Protein AF-A0A3D1RS38-F1 (afdb_monomer_lite)

Structure (mmCIF, N/CA/C/O backbone):
data_AF-A0A3D1RS38-F1
#
_entry.id   AF-A0A3D1RS38-F1
#
loop_
_atom_site.group_PDB
_atom_site.id
_atom_site.type_symbol
_atom_site.label_atom_id
_atom_site.label_alt_id
_atom_site.label_comp_id
_atom_site.label_asym_id
_atom_site.label_entity_id
_atom_site.label_seq_id
_atom_site.pdbx_PDB_ins_code
_atom_site.Cartn_x
_atom_site.Cartn_y
_atom_site.Cartn_z
_atom_site.occupancy
_atom_site.B_iso_or_equiv
_atom_site.auth_seq_id
_atom_site.auth_comp_id
_atom_site.auth_asym_id
_atom_site.auth_atom_id
_atom_site.pdbx_PDB_model_num
ATOM 1 N N . ALA A 1 1 ? 59.098 -38.149 -5.521 1.00 51.66 1 ALA A N 1
ATOM 2 C CA . ALA A 1 1 ? 58.674 -37.055 -6.423 1.00 51.66 1 ALA A CA 1
ATOM 3 C C . ALA A 1 1 ? 57.162 -37.018 -6.736 1.00 51.66 1 ALA A C 1
ATOM 5 O O . ALA A 1 1 ? 56.745 -36.127 -7.456 1.00 51.66 1 ALA A O 1
ATOM 6 N N . ALA A 1 2 ? 56.312 -37.885 -6.156 1.00 47.78 2 ALA A N 1
ATOM 7 C CA . ALA A 1 2 ? 54.864 -37.898 -6.442 1.00 47.78 2 ALA A CA 1
ATOM 8 C C . ALA A 1 2 ? 53.977 -37.119 -5.437 1.00 47.78 2 ALA A C 1
ATOM 10 O O . ALA A 1 2 ? 52.816 -36.865 -5.720 1.00 47.78 2 ALA A O 1
ATOM 11 N N . LYS A 1 3 ? 54.510 -36.675 -4.286 1.00 46.25 3 LYS A N 1
ATOM 12 C CA . LYS A 1 3 ? 53.736 -35.947 -3.252 1.00 46.25 3 LYS A CA 1
ATOM 13 C C . LYS A 1 3 ? 53.698 -34.415 -3.400 1.00 46.25 3 LYS A C 1
ATOM 15 O O . LYS A 1 3 ? 53.004 -33.761 -2.638 1.00 46.25 3 LYS A O 1
ATOM 20 N N . LYS A 1 4 ? 54.408 -33.836 -4.378 1.00 46.09 4 LYS A N 1
ATOM 21 C CA . LYS A 1 4 ? 54.374 -32.383 -4.662 1.00 46.09 4 LYS A CA 1
ATOM 22 C C . LYS A 1 4 ? 53.422 -31.986 -5.798 1.00 46.09 4 LYS A C 1
ATOM 24 O O . LYS A 1 4 ? 53.223 -30.798 -6.006 1.00 46.09 4 LYS A O 1
ATOM 29 N N . LYS A 1 5 ? 52.827 -32.953 -6.510 1.00 44.59 5 LYS A N 1
ATOM 30 C CA . LYS A 1 5 ? 51.912 -32.676 -7.631 1.00 44.59 5 LYS A CA 1
ATOM 31 C C . LYS A 1 5 ? 50.438 -32.596 -7.202 1.00 44.59 5 LYS A C 1
ATOM 33 O O . LYS A 1 5 ? 49.703 -31.792 -7.749 1.00 44.59 5 LYS A O 1
ATOM 38 N N . ALA A 1 6 ? 50.052 -33.304 -6.136 1.00 44.62 6 ALA A N 1
ATOM 39 C CA . ALA A 1 6 ? 48.686 -33.269 -5.598 1.00 44.62 6 ALA A CA 1
ATOM 40 C C . ALA A 1 6 ? 48.332 -31.971 -4.836 1.00 44.62 6 ALA A C 1
ATOM 42 O O . ALA A 1 6 ? 47.162 -31.649 -4.683 1.00 44.62 6 ALA A O 1
ATOM 43 N N . ALA A 1 7 ? 49.327 -31.191 -4.392 1.00 44.47 7 ALA A N 1
ATOM 44 C CA . ALA A 1 7 ? 49.093 -29.899 -3.734 1.00 44.47 7 ALA A CA 1
ATOM 45 C C . ALA A 1 7 ? 48.933 -28.724 -4.724 1.00 44.47 7 ALA A C 1
ATOM 47 O O . ALA A 1 7 ? 48.567 -27.629 -4.312 1.00 44.47 7 ALA A O 1
ATOM 48 N N . ALA A 1 8 ? 49.205 -28.943 -6.016 1.00 43.59 8 ALA A N 1
ATOM 49 C CA . ALA A 1 8 ? 49.018 -27.938 -7.066 1.00 43.59 8 ALA A CA 1
ATOM 50 C C . ALA A 1 8 ? 47.670 -28.087 -7.799 1.00 43.59 8 ALA A C 1
ATOM 52 O O . ALA A 1 8 ? 47.196 -27.123 -8.389 1.00 43.59 8 ALA A O 1
ATOM 53 N N . GLU A 1 9 ? 47.033 -29.261 -7.726 1.00 42.72 9 GLU A N 1
ATOM 54 C CA . GLU A 1 9 ? 45.693 -29.501 -8.289 1.00 42.72 9 GLU A CA 1
ATOM 55 C C . GLU A 1 9 ? 44.561 -29.286 -7.274 1.00 42.72 9 GLU A C 1
ATOM 57 O O . GLU A 1 9 ? 43.435 -29.039 -7.681 1.00 42.72 9 GLU A O 1
ATOM 62 N N . ALA A 1 10 ? 44.850 -29.266 -5.968 1.00 41.06 10 ALA A N 1
ATOM 63 C CA . ALA A 1 10 ? 43.863 -28.923 -4.936 1.00 41.06 10 ALA A CA 1
ATOM 64 C C . ALA A 1 10 ? 43.721 -27.408 -4.680 1.00 41.06 10 ALA A C 1
ATOM 66 O O . ALA A 1 10 ? 42.857 -26.999 -3.917 1.00 41.06 10 ALA A O 1
ATOM 67 N N . LYS A 1 11 ? 44.549 -26.565 -5.313 1.00 37.03 11 LYS A N 1
ATOM 68 C CA . LYS A 1 11 ? 44.456 -25.094 -5.218 1.00 37.03 11 LYS A CA 1
ATOM 69 C C . LYS A 1 11 ? 43.802 -24.451 -6.450 1.00 37.03 11 LYS A C 1
ATOM 71 O O . LYS A 1 11 ? 43.915 -23.251 -6.648 1.00 37.03 11 LYS A O 1
ATOM 76 N N . LYS A 1 12 ? 43.171 -25.266 -7.302 1.00 38.16 12 LYS A N 1
ATOM 77 C CA . LYS A 1 12 ? 42.495 -24.843 -8.539 1.00 38.16 12 LYS A CA 1
ATOM 78 C C . LYS A 1 12 ? 40.978 -25.066 -8.516 1.00 38.16 12 LYS A C 1
ATOM 80 O O . LYS A 1 12 ? 40.334 -24.890 -9.541 1.00 38.16 12 LYS A O 1
ATOM 85 N N . THR A 1 13 ? 40.427 -25.434 -7.360 1.00 38.22 13 THR A N 1
ATOM 86 C CA . THR A 1 13 ? 39.002 -25.777 -7.198 1.00 38.22 13 THR A CA 1
ATOM 87 C C . THR A 1 13 ? 38.403 -25.158 -5.932 1.00 38.22 13 THR A C 1
ATOM 89 O O . THR A 1 13 ? 37.482 -25.708 -5.341 1.00 38.22 13 THR A O 1
ATOM 92 N N . GLU A 1 14 ? 38.968 -24.037 -5.486 1.00 37.72 14 GLU A N 1
ATOM 93 C CA . GLU A 1 14 ? 38.489 -23.273 -4.329 1.00 37.72 14 GLU A CA 1
ATOM 94 C C . GLU A 1 14 ? 38.847 -21.783 -4.502 1.00 37.72 14 GLU A C 1
ATOM 96 O O . GLU A 1 14 ? 39.292 -21.102 -3.586 1.00 37.72 14 GLU A O 1
ATOM 101 N N . GLU A 1 15 ? 38.711 -21.283 -5.728 1.00 33.81 15 GLU A N 1
ATOM 102 C CA . GLU A 1 15 ? 38.518 -19.860 -5.990 1.00 33.81 15 GLU A CA 1
ATOM 103 C C . GLU A 1 15 ? 37.124 -19.750 -6.588 1.00 33.81 15 GLU A C 1
ATOM 105 O O . GLU A 1 15 ? 36.797 -20.449 -7.546 1.00 33.81 15 GLU A O 1
ATOM 110 N N . ALA A 1 16 ? 36.309 -18.970 -5.887 1.00 34.84 16 ALA A N 1
ATOM 111 C CA . ALA A 1 16 ? 34.929 -18.637 -6.157 1.00 34.84 16 ALA A CA 1
ATOM 112 C C . ALA A 1 16 ? 34.543 -18.768 -7.638 1.00 34.84 16 ALA A C 1
ATOM 114 O O . ALA A 1 16 ? 35.121 -18.115 -8.506 1.00 34.84 16 ALA A O 1
ATOM 115 N N . GLU A 1 17 ? 33.472 -19.520 -7.898 1.00 33.28 17 GLU A N 1
ATOM 116 C CA . GLU A 1 17 ? 32.478 -19.048 -8.857 1.00 33.28 17 GLU A CA 1
ATOM 117 C C . GLU A 1 17 ? 31.995 -17.679 -8.346 1.00 33.28 17 GLU A C 1
ATOM 119 O O . GLU A 1 17 ? 30.981 -17.552 -7.666 1.00 33.28 17 GLU A O 1
ATOM 124 N N . GLU A 1 18 ? 32.794 -16.643 -8.606 1.00 31.17 18 GLU A N 1
ATOM 125 C CA . GLU A 1 18 ? 32.272 -15.318 -8.871 1.00 31.17 18 GLU A CA 1
ATOM 126 C C . GLU A 1 18 ? 31.385 -15.519 -10.092 1.00 31.17 18 GLU A C 1
ATOM 128 O O . GLU A 1 18 ? 31.842 -15.601 -11.234 1.00 31.17 18 GLU A O 1
ATOM 133 N N . GLU A 1 19 ? 30.097 -15.699 -9.822 1.00 30.27 19 GLU A N 1
ATOM 134 C CA . GLU A 1 19 ? 29.046 -15.314 -10.737 1.00 30.27 19 GLU A CA 1
ATOM 135 C C . GLU A 1 19 ? 29.402 -13.891 -11.176 1.00 30.27 19 GLU A C 1
ATOM 137 O O . GLU A 1 19 ? 29.194 -12.927 -10.440 1.00 30.27 19 GLU A O 1
ATOM 142 N N . LYS A 1 20 ? 30.068 -13.774 -12.333 1.00 26.77 20 LYS A N 1
ATOM 143 C CA . LYS A 1 20 ? 30.209 -12.514 -13.045 1.00 26.77 20 LYS A CA 1
ATOM 144 C C . LYS A 1 20 ? 28.782 -12.033 -13.256 1.00 26.77 20 LYS A C 1
ATOM 146 O O . LYS A 1 20 ? 28.125 -12.431 -14.213 1.00 26.77 20 LYS A O 1
ATOM 151 N N . THR A 1 21 ? 28.298 -11.185 -12.358 1.00 31.42 21 THR A N 1
ATOM 152 C CA . THR A 1 21 ? 27.350 -10.153 -12.736 1.00 31.42 21 THR A CA 1
ATOM 153 C C . THR A 1 21 ? 28.008 -9.466 -13.918 1.00 31.42 21 THR A C 1
ATOM 155 O O . THR A 1 21 ? 29.054 -8.843 -13.745 1.00 31.42 21 THR A O 1
ATOM 158 N N . GLU A 1 22 ? 27.495 -9.720 -15.120 1.00 38.16 22 GLU A N 1
ATOM 159 C CA . GLU A 1 22 ? 27.858 -9.000 -16.335 1.00 38.16 22 GLU A CA 1
ATOM 160 C C . GLU A 1 22 ? 27.640 -7.515 -16.029 1.00 38.16 22 GLU A C 1
ATOM 162 O O . GLU A 1 22 ? 26.526 -6.996 -16.081 1.00 38.16 22 GLU A O 1
ATOM 167 N N . GLU A 1 23 ? 28.698 -6.858 -15.562 1.00 38.97 23 GLU A N 1
ATOM 168 C CA . GLU A 1 23 ? 28.731 -5.421 -15.389 1.00 38.97 23 GLU A CA 1
ATOM 169 C C . GLU A 1 23 ? 28.644 -4.881 -16.809 1.00 38.97 23 GLU A C 1
ATOM 171 O O . GLU A 1 23 ? 29.511 -5.150 -17.640 1.00 38.97 23 GLU A O 1
ATOM 176 N N . CYS A 1 24 ? 27.500 -4.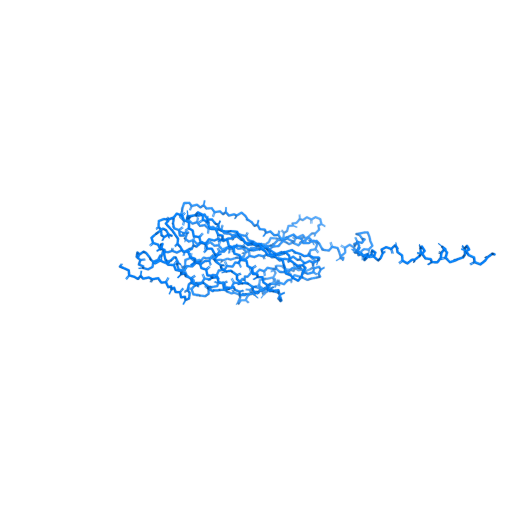287 -17.133 1.00 50.25 24 CYS A N 1
ATOM 177 C CA . CYS A 1 24 ? 27.199 -3.919 -18.500 1.00 50.25 24 CYS A CA 1
ATOM 178 C C . CYS A 1 24 ? 28.225 -2.873 -18.955 1.00 50.25 24 CYS A C 1
ATOM 180 O O . CYS A 1 24 ? 28.338 -1.810 -18.341 1.00 50.25 24 CYS A O 1
ATOM 182 N N . ASP A 1 25 ? 29.002 -3.202 -19.987 1.00 52.00 25 ASP A N 1
ATOM 183 C CA . ASP A 1 25 ? 30.058 -2.332 -20.493 1.00 52.00 25 ASP A CA 1
ATOM 184 C C . ASP A 1 25 ? 29.421 -1.169 -21.273 1.00 52.00 25 ASP A C 1
ATOM 186 O O . ASP A 1 25 ? 28.973 -1.317 -22.416 1.00 52.00 25 ASP A O 1
ATOM 190 N N . GLU A 1 26 ? 29.299 -0.014 -20.610 1.00 50.06 26 GLU A N 1
ATOM 191 C CA . GLU A 1 26 ? 28.580 1.161 -21.119 1.00 50.06 26 GLU A CA 1
ATOM 192 C C . GLU A 1 26 ? 29.201 1.738 -22.410 1.00 50.06 26 GLU A C 1
ATOM 194 O O . GLU A 1 26 ? 28.518 2.477 -23.125 1.00 50.06 26 GLU A O 1
ATOM 199 N N . GLU A 1 27 ? 30.461 1.401 -22.726 1.00 50.66 27 GLU A N 1
ATOM 200 C CA . GLU A 1 27 ? 31.143 1.770 -23.978 1.00 50.66 27 GLU A CA 1
ATOM 201 C C . GLU A 1 27 ? 30.800 0.842 -25.153 1.00 50.66 27 GLU A C 1
ATOM 203 O O . GLU A 1 27 ? 30.748 1.304 -26.296 1.00 50.66 27 GLU A O 1
ATOM 208 N N . GLU A 1 28 ? 30.552 -0.445 -24.896 1.00 51.97 28 GLU A N 1
ATOM 209 C CA . GLU A 1 28 ? 30.345 -1.456 -25.942 1.00 51.97 28 GLU A CA 1
ATOM 210 C C . GLU A 1 28 ? 28.854 -1.662 -26.268 1.00 51.97 28 GLU A C 1
ATOM 212 O O . GLU A 1 28 ? 28.507 -1.965 -27.412 1.00 51.97 28 GLU A O 1
ATOM 217 N N . ASN A 1 29 ? 27.955 -1.435 -25.298 1.00 44.75 29 ASN A N 1
ATOM 218 C CA . ASN A 1 29 ? 26.504 -1.528 -25.486 1.00 44.75 29 ASN A CA 1
ATOM 219 C C . ASN A 1 29 ? 25.732 -0.405 -24.753 1.00 44.75 29 ASN A C 1
ATOM 221 O O . ASN A 1 29 ? 25.137 -0.636 -23.692 1.00 44.75 29 ASN A O 1
ATOM 225 N N . PRO A 1 30 ? 25.692 0.819 -25.314 1.00 46.16 30 PRO A N 1
ATOM 226 C CA . PRO A 1 30 ? 25.035 1.959 -24.675 1.00 46.16 30 PRO A CA 1
ATOM 227 C C . PRO A 1 30 ? 23.516 1.776 -24.490 1.00 46.16 30 PRO A C 1
ATOM 229 O O . PRO A 1 30 ? 22.961 2.369 -23.560 1.00 46.16 30 PRO A O 1
ATOM 232 N N . ASP A 1 31 ? 22.876 0.930 -25.308 1.00 45.44 31 ASP A N 1
ATOM 233 C CA . ASP A 1 31 ? 21.431 0.642 -25.290 1.00 45.44 31 ASP A CA 1
ATOM 234 C C . ASP A 1 31 ? 21.049 -0.528 -24.358 1.00 45.44 31 ASP A C 1
ATOM 236 O O . ASP A 1 31 ? 19.874 -0.737 -24.077 1.00 45.44 31 ASP A O 1
ATOM 240 N N . GLY A 1 32 ? 22.021 -1.310 -23.874 1.00 44.22 32 GLY A N 1
ATOM 241 C CA . GLY A 1 32 ? 21.786 -2.476 -23.007 1.00 44.22 32 GLY A CA 1
ATOM 242 C C . GLY A 1 32 ? 21.892 -2.196 -21.506 1.00 44.22 32 GLY A C 1
ATOM 243 O O . GLY A 1 32 ? 21.778 -3.121 -20.708 1.00 44.22 32 GLY A O 1
ATOM 244 N N . CYS A 1 33 ? 22.147 -0.943 -21.121 1.00 52.25 33 CYS A N 1
ATOM 245 C CA . CYS A 1 33 ? 22.483 -0.545 -19.750 1.00 52.25 33 CYS A CA 1
ATOM 246 C C . CYS A 1 33 ? 21.370 0.286 -19.088 1.00 52.25 33 CYS A C 1
ATOM 248 O O . CYS A 1 33 ? 21.640 1.325 -18.477 1.00 52.25 33 CYS A O 1
ATOM 250 N N . ASP A 1 34 ? 20.115 -0.132 -19.225 1.00 57.56 34 ASP A N 1
ATOM 251 C CA . ASP A 1 34 ? 18.981 0.555 -18.605 1.00 57.56 34 ASP A CA 1
ATOM 252 C C . ASP A 1 34 ? 19.001 0.366 -17.078 1.00 57.56 34 ASP A C 1
ATOM 254 O O . ASP A 1 34 ? 18.909 -0.745 -16.547 1.00 57.56 34 ASP A O 1
ATOM 258 N N . LYS A 1 35 ? 19.099 1.475 -16.334 1.00 62.78 35 LYS A N 1
ATOM 259 C CA . LYS A 1 35 ? 19.069 1.481 -14.862 1.00 62.78 35 LYS A CA 1
ATOM 260 C C . LYS A 1 35 ? 17.712 1.972 -14.380 1.00 62.78 35 LYS A C 1
ATOM 262 O O . LYS A 1 35 ? 17.258 3.044 -14.768 1.00 62.78 35 LYS A O 1
ATOM 267 N N . ALA A 1 36 ? 17.078 1.232 -13.474 1.00 54.66 36 ALA A N 1
ATOM 268 C CA . ALA A 1 36 ? 15.870 1.702 -12.798 1.00 54.66 36 ALA A CA 1
ATOM 269 C C . ALA A 1 36 ? 16.159 2.184 -11.371 1.00 54.66 36 ALA A C 1
ATOM 271 O O . ALA A 1 36 ? 17.171 1.816 -10.764 1.00 54.66 36 ALA A O 1
ATOM 272 N N . ARG A 1 37 ? 15.249 2.991 -10.810 1.00 57.88 37 ARG A N 1
ATOM 273 C CA . ARG A 1 37 ? 15.122 3.255 -9.364 1.00 57.88 37 ARG A CA 1
ATOM 274 C C . ARG A 1 37 ? 13.660 3.200 -8.930 1.00 57.88 37 ARG A C 1
ATOM 276 O O . ARG A 1 37 ? 12.857 4.011 -9.389 1.00 57.88 37 ARG A O 1
ATOM 283 N N . SER A 1 38 ? 13.309 2.320 -7.991 1.00 56.75 38 SER A N 1
ATOM 284 C CA . SER A 1 38 ? 12.000 2.376 -7.333 1.00 56.75 38 SER A CA 1
ATOM 285 C C . SER A 1 38 ? 11.902 3.658 -6.503 1.00 56.75 38 SER A C 1
ATOM 287 O O . SER A 1 38 ? 12.794 3.959 -5.706 1.00 56.75 38 SER A O 1
ATOM 289 N N . LEU A 1 39 ? 10.809 4.392 -6.656 1.00 57.44 39 LEU A N 1
ATOM 290 C CA . LEU A 1 39 ? 10.476 5.558 -5.856 1.00 57.44 39 LEU A CA 1
ATOM 291 C C . LEU A 1 39 ? 9.441 5.157 -4.809 1.00 57.44 39 LEU A C 1
ATOM 293 O O . LEU A 1 39 ? 8.303 4.841 -5.137 1.00 57.44 39 LEU A O 1
ATOM 297 N N . ALA A 1 40 ? 9.811 5.230 -3.536 1.00 56.78 40 ALA A N 1
ATOM 298 C CA . ALA A 1 40 ? 8.841 5.436 -2.470 1.00 56.78 40 ALA A CA 1
ATOM 299 C C . ALA A 1 40 ? 8.789 6.950 -2.219 1.00 56.78 40 ALA A C 1
ATOM 301 O O . ALA A 1 40 ? 9.690 7.518 -1.604 1.00 56.78 40 ALA A O 1
ATOM 302 N N . GLY A 1 41 ? 7.784 7.618 -2.774 1.00 50.41 41 GLY A N 1
ATOM 303 C CA . GLY A 1 41 ? 7.562 9.055 -2.645 1.00 50.41 41 GLY A CA 1
ATOM 304 C C . GLY A 1 41 ? 7.144 9.487 -1.238 1.00 50.41 41 GLY A C 1
ATOM 305 O O . GLY A 1 41 ? 6.983 8.687 -0.311 1.00 50.41 41 GLY A O 1
ATOM 306 N N . ALA A 1 42 ? 7.027 10.802 -1.057 1.00 48.50 42 ALA A N 1
ATOM 307 C CA . ALA A 1 42 ? 6.719 11.414 0.227 1.00 48.50 42 ALA A CA 1
ATOM 308 C C . ALA A 1 42 ? 5.280 11.105 0.671 1.00 48.50 42 ALA A C 1
ATOM 310 O O . ALA A 1 42 ? 4.341 11.161 -0.117 1.00 48.50 42 ALA A O 1
ATOM 311 N N . TRP A 1 43 ? 5.110 10.838 1.968 1.00 47.25 43 TRP A N 1
ATOM 312 C CA . TRP A 1 43 ? 3.793 10.911 2.594 1.00 47.25 43 TRP A CA 1
ATOM 313 C C . TRP A 1 43 ? 3.443 12.383 2.762 1.00 47.25 43 TRP A C 1
ATOM 315 O O . TRP A 1 43 ? 4.165 13.100 3.457 1.00 47.25 43 TRP A O 1
ATOM 325 N N . MET A 1 44 ? 2.374 12.823 2.109 1.00 52.22 44 MET A N 1
ATOM 326 C CA . MET A 1 44 ? 1.884 14.193 2.216 1.00 52.22 44 MET A CA 1
ATOM 327 C C . MET A 1 44 ? 0.653 14.189 3.112 1.00 52.22 44 MET A C 1
ATOM 329 O O . MET A 1 44 ? -0.271 13.423 2.867 1.00 52.22 44 MET A O 1
ATOM 333 N N . GLN A 1 45 ? 0.641 15.012 4.156 1.00 50.44 45 GLN A N 1
ATOM 334 C CA . GLN A 1 45 ? -0.530 15.203 5.005 1.00 50.44 45 GLN A CA 1
ATOM 335 C C . GLN A 1 45 ? -0.863 16.691 5.025 1.00 50.44 45 GLN A C 1
ATOM 337 O O . GLN A 1 45 ? -0.033 17.493 5.451 1.00 50.44 45 GLN A O 1
ATOM 342 N N . ASP A 1 46 ? -2.065 17.047 4.584 1.00 45.00 46 ASP A N 1
ATOM 343 C CA . ASP A 1 46 ? -2.621 18.387 4.770 1.00 45.00 46 ASP A CA 1
ATOM 344 C C . ASP A 1 46 ? -3.898 18.257 5.590 1.00 45.00 46 ASP A C 1
ATOM 346 O O . ASP A 1 46 ? -4.927 17.861 5.046 1.00 45.00 46 ASP A O 1
ATOM 350 N N . GLY A 1 47 ? -3.785 18.504 6.904 1.00 53.09 47 GLY A N 1
ATOM 351 C CA . GLY A 1 47 ? -4.867 18.564 7.897 1.00 53.09 47 GLY A CA 1
ATOM 352 C C . GLY A 1 47 ? -5.815 17.355 7.945 1.00 53.09 47 GLY A C 1
ATOM 353 O O . GLY A 1 47 ? -5.815 16.590 8.907 1.00 53.09 47 GLY A O 1
ATOM 354 N N . THR A 1 48 ? -6.648 17.216 6.916 1.00 51.88 48 THR A N 1
ATOM 355 C CA . THR A 1 48 ? -7.723 16.236 6.722 1.00 51.88 48 THR A CA 1
ATOM 356 C C . THR A 1 48 ? -7.425 15.173 5.653 1.00 51.88 48 THR A C 1
ATOM 358 O O . THR A 1 48 ? -8.092 14.138 5.635 1.00 51.88 48 THR A O 1
ATOM 361 N N . SER A 1 49 ? -6.431 15.383 4.783 1.00 51.81 49 SER A N 1
ATOM 362 C CA . SER A 1 49 ? -6.065 14.460 3.699 1.00 51.81 49 SER A CA 1
ATOM 363 C C . SER A 1 49 ? -4.683 13.839 3.912 1.00 51.81 49 SER A C 1
ATOM 365 O O . SER A 1 49 ? -3.809 14.415 4.567 1.00 51.81 49 SER A O 1
ATOM 367 N N . SER A 1 50 ? -4.485 12.622 3.411 1.00 63.28 50 SER A N 1
ATOM 368 C CA . SER A 1 50 ? -3.177 11.964 3.391 1.00 63.28 50 SER A CA 1
ATOM 369 C C . SER A 1 50 ? -2.934 11.285 2.052 1.00 63.28 50 SER A C 1
ATOM 371 O O . SER A 1 50 ? -3.691 10.409 1.650 1.00 63.28 50 SER A O 1
ATOM 373 N N . GLY A 1 51 ? -1.838 11.656 1.401 1.00 60.81 51 GLY A N 1
ATOM 374 C CA . GLY A 1 51 ? -1.388 11.096 0.138 1.00 60.81 51 GLY A CA 1
ATOM 375 C C . GLY A 1 51 ? -0.158 10.211 0.300 1.00 60.81 51 GLY A C 1
ATOM 376 O O . GLY A 1 51 ? 0.739 10.490 1.102 1.00 60.81 51 GLY A O 1
ATOM 377 N N . PHE A 1 52 ? -0.109 9.158 -0.502 1.00 71.56 52 PHE A N 1
ATOM 378 C CA . PHE A 1 52 ? 1.061 8.333 -0.757 1.00 71.56 52 PHE A CA 1
ATOM 379 C C . PHE A 1 52 ? 1.389 8.404 -2.243 1.00 71.56 52 PHE A C 1
ATOM 381 O O . PHE A 1 52 ? 0.488 8.456 -3.078 1.00 71.56 52 PHE A O 1
ATOM 388 N N . ALA A 1 53 ? 2.674 8.392 -2.571 1.00 67.62 53 ALA A N 1
ATOM 389 C CA . ALA A 1 53 ? 3.140 8.352 -3.945 1.00 67.62 53 ALA A CA 1
ATOM 390 C C . ALA A 1 53 ? 4.231 7.291 -4.065 1.00 67.62 53 ALA A C 1
ATOM 392 O O . ALA A 1 53 ? 5.174 7.278 -3.283 1.00 67.62 53 ALA A O 1
ATOM 393 N N . GLY A 1 54 ? 4.129 6.396 -5.034 1.00 65.56 54 GLY A N 1
ATOM 394 C CA . GLY A 1 54 ? 5.132 5.369 -5.318 1.00 65.56 54 GLY A CA 1
ATOM 395 C C . GLY A 1 54 ? 5.394 5.287 -6.815 1.00 65.56 54 GLY A C 1
ATOM 396 O O . GLY A 1 54 ? 4.627 5.834 -7.593 1.00 65.56 54 GLY A O 1
ATOM 397 N N . GLY A 1 55 ? 6.460 4.640 -7.265 1.00 72.69 55 GLY A N 1
ATOM 398 C CA . GLY A 1 55 ? 6.713 4.521 -8.700 1.00 72.69 55 GLY A CA 1
ATOM 399 C C . GLY A 1 55 ? 8.078 3.966 -9.048 1.00 72.69 55 GLY A C 1
ATOM 400 O O . GLY A 1 55 ? 8.759 3.385 -8.204 1.00 72.69 55 GLY A O 1
ATOM 401 N N . VAL A 1 56 ? 8.483 4.173 -10.297 1.00 65.56 56 VAL A N 1
ATOM 402 C CA . VAL A 1 56 ? 9.788 3.777 -10.829 1.00 65.56 56 VAL A CA 1
ATOM 403 C C . VAL A 1 56 ? 10.314 4.887 -11.745 1.00 65.56 56 VAL A C 1
ATOM 405 O O . VAL A 1 56 ? 9.570 5.486 -12.523 1.00 65.56 56 VAL A O 1
ATOM 408 N N . VAL A 1 57 ? 11.607 5.182 -11.645 1.00 71.62 57 VAL A N 1
ATOM 409 C CA . VAL A 1 57 ? 12.359 5.932 -12.660 1.00 71.62 57 VAL A CA 1
ATOM 410 C C . VAL A 1 57 ? 13.133 4.927 -13.489 1.00 71.62 57 VAL A C 1
ATOM 412 O O . VAL A 1 57 ? 13.812 4.088 -12.911 1.00 71.62 57 VAL A O 1
ATOM 415 N N . ILE A 1 58 ? 13.046 5.024 -14.808 1.00 70.38 58 ILE A N 1
ATOM 416 C CA . ILE A 1 58 ? 13.812 4.218 -15.755 1.00 70.38 58 ILE A CA 1
ATOM 417 C C . ILE A 1 58 ? 14.726 5.180 -16.513 1.00 70.38 58 ILE A C 1
ATOM 419 O O . ILE A 1 58 ? 14.264 6.117 -17.167 1.00 70.38 58 ILE A O 1
ATOM 423 N N . GLU A 1 59 ? 16.030 5.004 -16.373 1.00 68.19 59 GLU A N 1
ATOM 424 C CA . GLU A 1 59 ? 17.046 5.721 -17.140 1.00 68.19 59 GLU A CA 1
ATOM 425 C C . GLU A 1 59 ? 17.251 5.006 -18.481 1.00 68.19 59 GLU A C 1
ATOM 427 O O . GLU A 1 59 ? 17.169 3.783 -18.512 1.00 68.19 59 GLU A O 1
ATOM 432 N N . ARG A 1 60 ? 17.498 5.753 -19.571 1.00 63.19 60 ARG A N 1
ATOM 433 C CA . ARG A 1 60 ? 17.656 5.198 -20.932 1.00 63.19 60 ARG A CA 1
ATOM 434 C C . ARG A 1 60 ? 16.470 4.391 -21.456 1.00 63.19 60 ARG A C 1
ATOM 436 O O . ARG A 1 60 ? 16.616 3.689 -22.443 1.00 63.19 60 ARG A O 1
ATOM 443 N N . ALA A 1 61 ? 15.271 4.604 -20.906 1.00 58.19 61 ALA A N 1
ATOM 444 C CA . ALA A 1 61 ? 14.033 4.069 -21.466 1.00 58.19 61 ALA A CA 1
ATOM 445 C C . ALA A 1 61 ? 13.950 4.460 -22.950 1.00 58.19 61 ALA A C 1
ATOM 447 O O . ALA A 1 61 ? 13.658 5.616 -23.229 1.00 58.19 61 ALA A O 1
ATOM 448 N N . GLY A 1 62 ? 14.267 3.545 -23.875 1.00 58.72 62 GLY A N 1
ATOM 449 C CA . GLY A 1 62 ? 14.438 3.826 -25.305 1.00 58.72 62 GLY A CA 1
ATOM 450 C C . GLY A 1 62 ? 13.185 4.397 -25.991 1.00 58.72 62 GLY A C 1
ATOM 451 O O . GLY A 1 62 ? 12.613 5.406 -25.597 1.00 58.72 62 GLY A O 1
ATOM 452 N N . LEU A 1 63 ? 12.693 3.775 -27.061 1.00 50.59 63 LEU A N 1
ATOM 453 C CA . LEU A 1 63 ? 11.475 4.237 -27.757 1.00 50.59 63 LEU A CA 1
ATOM 454 C C . LEU A 1 63 ? 10.160 3.985 -26.976 1.00 50.59 63 LEU A C 1
ATOM 456 O O . LEU A 1 63 ? 9.101 3.912 -27.589 1.00 50.59 63 LEU A O 1
ATOM 460 N N . LEU A 1 64 ? 10.192 3.874 -25.641 1.00 55.59 64 LEU A N 1
ATOM 461 C CA . LEU A 1 64 ? 8.993 3.829 -24.795 1.00 55.59 64 LEU A CA 1
ATOM 462 C C . LEU A 1 64 ? 8.274 5.185 -24.875 1.00 55.59 64 LEU A C 1
ATOM 464 O O . LEU A 1 64 ? 8.534 6.108 -24.097 1.00 55.59 64 LEU A O 1
ATOM 468 N N . GLN A 1 65 ? 7.372 5.326 -25.847 1.00 54.66 65 GLN A N 1
ATOM 469 C CA . GLN A 1 65 ? 6.585 6.539 -26.008 1.00 54.66 65 GLN A CA 1
ATOM 470 C C . GLN A 1 65 ? 5.548 6.649 -24.888 1.00 54.66 65 GLN A C 1
ATOM 472 O O . GLN A 1 65 ? 4.978 5.662 -24.428 1.00 54.66 65 GLN A O 1
ATOM 477 N N . VAL A 1 66 ? 5.260 7.881 -24.465 1.00 53.69 66 VAL A N 1
ATOM 478 C CA . VAL A 1 66 ? 4.227 8.171 -23.451 1.00 53.69 66 VAL A CA 1
ATOM 479 C C . VAL A 1 66 ? 2.846 7.645 -23.882 1.00 53.69 66 VAL A C 1
ATOM 481 O O . VAL A 1 66 ? 2.045 7.248 -23.040 1.00 53.69 66 VAL A O 1
ATOM 484 N N . ALA A 1 67 ? 2.577 7.584 -25.191 1.00 52.19 67 ALA A N 1
ATOM 485 C CA . ALA A 1 67 ? 1.328 7.054 -25.739 1.00 52.19 67 ALA A CA 1
ATOM 486 C C . ALA A 1 67 ? 1.138 5.550 -25.458 1.00 52.19 67 ALA A C 1
ATOM 488 O O . ALA A 1 67 ? 0.035 5.139 -25.102 1.00 52.19 67 ALA A O 1
ATOM 489 N N . ASP A 1 68 ? 2.211 4.755 -25.523 1.00 64.25 68 ASP A N 1
ATOM 490 C CA . ASP A 1 68 ? 2.158 3.320 -25.217 1.00 64.25 68 ASP A CA 1
ATOM 491 C C . ASP A 1 68 ? 1.874 3.078 -23.725 1.00 64.25 68 ASP A C 1
ATOM 493 O O . ASP A 1 68 ? 1.262 2.087 -23.344 1.00 64.25 68 ASP A O 1
ATOM 497 N N . GLN A 1 69 ? 2.245 4.026 -22.861 1.00 64.56 69 GLN A N 1
ATOM 498 C CA . GLN A 1 69 ? 2.078 3.927 -21.409 1.00 64.56 69 GLN A CA 1
ATOM 499 C C . GLN A 1 69 ? 0.648 4.195 -20.950 1.00 64.56 69 GLN A C 1
ATOM 501 O O . GLN A 1 69 ? 0.168 3.536 -20.033 1.00 64.56 69 GLN A O 1
ATOM 506 N N . ALA A 1 70 ? -0.049 5.138 -21.586 1.00 63.94 70 ALA A N 1
ATOM 507 C CA . ALA A 1 70 ? -1.461 5.371 -21.298 1.00 63.94 70 ALA A CA 1
ATOM 508 C C . ALA A 1 70 ? -2.305 4.133 -21.643 1.00 63.94 70 ALA A C 1
ATOM 510 O O . ALA A 1 70 ? -3.175 3.758 -20.862 1.00 63.94 70 ALA A O 1
ATOM 511 N N . ALA A 1 71 ? -1.984 3.456 -22.751 1.00 66.75 71 ALA A N 1
ATOM 512 C CA . ALA A 1 71 ? -2.613 2.192 -23.126 1.00 66.75 71 ALA A CA 1
ATOM 513 C C . ALA A 1 71 ? -2.286 1.054 -22.137 1.00 66.75 71 ALA A C 1
ATOM 515 O O . ALA A 1 71 ? -3.158 0.252 -21.820 1.00 66.75 71 ALA A O 1
ATOM 516 N N . LEU A 1 72 ? -1.062 1.005 -21.587 1.00 66.44 72 LEU A N 1
ATOM 517 C CA . LEU A 1 72 ? -0.680 0.036 -20.543 1.00 66.44 72 LEU A CA 1
ATOM 518 C C . LEU A 1 72 ? -1.462 0.208 -19.230 1.00 66.44 72 LEU A C 1
ATOM 520 O O . LEU A 1 72 ? -1.548 -0.731 -18.440 1.00 66.44 72 LEU A O 1
ATOM 524 N N . LEU A 1 73 ? -1.995 1.403 -18.979 1.00 75.00 73 LEU A N 1
ATOM 525 C CA . LEU A 1 73 ? -2.730 1.747 -17.760 1.00 75.00 73 LEU A CA 1
ATOM 526 C C . LEU A 1 73 ? -4.252 1.741 -17.969 1.00 75.00 73 LEU A C 1
ATOM 528 O O . LEU A 1 73 ? -5.010 1.891 -17.009 1.00 75.00 73 LEU A O 1
ATOM 532 N N . GLU A 1 74 ? -4.704 1.553 -19.210 1.00 72.00 74 GLU A N 1
ATOM 533 C CA . GLU A 1 74 ? -6.114 1.526 -19.569 1.00 72.00 74 GLU A CA 1
ATOM 534 C C . GLU A 1 74 ? -6.799 0.293 -18.955 1.00 72.00 74 GLU A C 1
ATOM 536 O O . GLU A 1 74 ? -6.364 -0.846 -19.118 1.00 72.00 74 GLU A O 1
ATOM 541 N N . GLY A 1 75 ? -7.878 0.520 -18.200 1.00 71.75 75 GLY A N 1
ATOM 542 C CA . GLY A 1 75 ? -8.631 -0.544 -17.527 1.00 71.75 75 GLY A CA 1
ATOM 543 C C . GLY A 1 75 ? -8.086 -0.977 -16.162 1.00 71.75 75 GLY A C 1
ATOM 544 O O . GLY A 1 75 ? -8.710 -1.826 -15.519 1.00 71.75 75 GLY A O 1
ATOM 545 N N . LEU A 1 76 ? -6.982 -0.387 -15.687 1.00 79.00 76 LEU A N 1
ATOM 546 C CA . LEU A 1 76 ? -6.553 -0.543 -14.298 1.00 79.00 76 LEU A CA 1
ATOM 547 C C . LEU A 1 76 ? -7.450 0.287 -13.381 1.00 79.00 76 LEU A C 1
ATOM 549 O O . LEU A 1 76 ? -7.703 1.464 -13.627 1.00 79.00 76 LEU A O 1
ATOM 553 N N . GLU A 1 77 ? -7.898 -0.320 -12.289 1.00 82.81 77 GLU A N 1
ATOM 554 C CA . GLU A 1 77 ? -8.663 0.359 -11.250 1.00 82.81 77 GLU A CA 1
ATOM 555 C C . GLU A 1 77 ? -8.121 -0.036 -9.883 1.00 82.81 77 GLU A C 1
ATOM 557 O O . GLU A 1 77 ? -7.961 -1.219 -9.586 1.00 82.81 77 GLU A O 1
ATOM 562 N N . LEU A 1 78 ? -7.849 0.962 -9.041 1.00 86.44 78 LEU A N 1
ATOM 563 C CA . LEU A 1 78 ? -7.493 0.741 -7.648 1.00 86.44 78 LEU A CA 1
ATOM 564 C C . LEU A 1 78 ? -8.769 0.745 -6.808 1.00 86.44 78 LEU A C 1
ATOM 566 O O . LEU A 1 78 ? -9.427 1.779 -6.704 1.00 86.44 78 LEU A O 1
ATOM 570 N N . CYS A 1 79 ? -9.089 -0.381 -6.171 1.00 86.62 79 CYS A N 1
ATOM 571 C CA . CYS A 1 79 ? -10.186 -0.489 -5.212 1.00 86.62 79 CYS A CA 1
ATOM 572 C C . CYS A 1 79 ? -11.537 0.050 -5.720 1.00 86.62 79 CYS A C 1
ATOM 574 O O . CYS A 1 79 ? -12.025 1.091 -5.278 1.00 86.62 79 CYS A O 1
ATOM 576 N N . ARG A 1 80 ? -12.218 -0.719 -6.576 1.00 84.50 80 ARG A N 1
ATOM 577 C CA . ARG A 1 80 ? -13.549 -0.365 -7.120 1.00 84.50 80 ARG A CA 1
ATOM 578 C C . ARG A 1 80 ? -14.610 -0.015 -6.072 1.00 84.50 80 ARG A C 1
ATOM 580 O O . ARG A 1 80 ? -15.555 0.709 -6.364 1.00 84.50 80 ARG A O 1
ATOM 587 N N . SER A 1 81 ? -14.499 -0.581 -4.873 1.00 87.44 81 SER A N 1
ATOM 588 C CA . SER A 1 81 ? -15.441 -0.359 -3.772 1.00 87.44 81 SER A CA 1
ATOM 589 C C . SER A 1 81 ? -15.059 0.804 -2.853 1.00 87.44 81 SER A C 1
ATOM 591 O O . SER A 1 81 ? -15.819 1.104 -1.931 1.00 87.44 81 SER A O 1
ATOM 593 N N . CYS A 1 82 ? -13.897 1.428 -3.055 1.00 90.94 82 CYS A N 1
ATOM 594 C CA . CYS A 1 82 ? -13.454 2.560 -2.253 1.00 90.94 82 CYS A CA 1
ATOM 595 C C . CYS A 1 82 ? -14.198 3.840 -2.661 1.00 90.94 82 CYS A C 1
ATOM 597 O O . CYS A 1 82 ? -14.491 4.085 -3.827 1.00 90.94 82 CYS A O 1
ATOM 599 N N . ARG A 1 83 ? -14.529 4.656 -1.664 1.00 90.38 83 ARG A N 1
ATOM 600 C CA . ARG A 1 83 ? -15.290 5.905 -1.761 1.00 90.38 83 ARG A CA 1
ATOM 601 C C . ARG A 1 83 ? -14.551 7.092 -1.153 1.00 90.38 83 ARG A C 1
ATOM 603 O O . ARG A 1 83 ? -14.954 8.225 -1.400 1.00 90.38 83 ARG A O 1
ATOM 610 N N . PHE A 1 84 ? -13.537 6.849 -0.324 1.00 87.44 84 PHE A N 1
ATOM 611 C CA . PHE A 1 84 ? -12.724 7.882 0.320 1.00 87.44 84 PHE A CA 1
ATOM 612 C C . PHE A 1 84 ? -11.304 7.956 -0.240 1.00 87.44 84 PHE A C 1
ATOM 614 O O . PHE A 1 84 ? -10.540 8.807 0.220 1.00 87.44 84 PHE A O 1
ATOM 621 N N . LEU A 1 85 ? -10.969 7.092 -1.200 1.00 90.56 85 LEU A N 1
ATOM 622 C CA . LEU A 1 85 ? -9.713 7.114 -1.932 1.00 90.56 85 LEU A CA 1
ATOM 623 C C . LEU A 1 85 ? -9.897 7.696 -3.330 1.00 90.56 85 LEU A C 1
ATOM 625 O O . LEU A 1 85 ? -10.814 7.330 -4.062 1.00 90.56 85 LEU A O 1
ATOM 629 N N . GLU A 1 86 ? -8.943 8.527 -3.711 1.00 90.06 86 GLU A N 1
ATOM 630 C CA . GLU A 1 86 ? -8.654 8.896 -5.086 1.00 90.06 86 GLU A CA 1
ATOM 631 C C . GLU A 1 86 ? -7.266 8.377 -5.431 1.00 90.06 86 GLU A C 1
ATOM 633 O O . GLU A 1 86 ? -6.372 8.330 -4.583 1.00 90.06 86 GLU A O 1
ATOM 638 N N . TRP A 1 87 ? -7.063 7.993 -6.681 1.00 90.62 87 TRP A N 1
ATOM 639 C CA . TRP A 1 87 ? -5.762 7.558 -7.149 1.00 90.62 87 TRP A CA 1
ATOM 640 C C . TRP A 1 87 ? -5.532 8.047 -8.567 1.00 90.62 87 TRP A C 1
ATOM 642 O O . TRP A 1 87 ? -6.459 8.421 -9.287 1.00 90.62 87 TRP A O 1
ATOM 652 N N . GLY A 1 88 ? -4.277 8.012 -8.970 1.00 87.38 88 GLY A N 1
ATOM 653 C CA . GLY A 1 88 ? -3.906 8.267 -10.341 1.00 87.38 88 GLY A CA 1
ATOM 654 C C . GLY A 1 88 ? -2.445 7.959 -10.565 1.00 87.38 88 GLY A C 1
ATOM 655 O O . GLY A 1 88 ? -1.753 7.388 -9.719 1.00 87.38 88 GLY A O 1
ATOM 656 N N . TYR A 1 89 ? -1.976 8.368 -11.729 1.00 85.75 89 TYR A N 1
ATOM 657 C CA . TYR A 1 89 ? -0.592 8.232 -12.121 1.00 85.75 89 TYR A CA 1
ATOM 658 C C . TYR A 1 89 ? -0.122 9.507 -12.810 1.00 85.75 89 TYR A C 1
ATOM 660 O O . TYR A 1 89 ? -0.917 10.349 -13.228 1.00 85.75 89 TYR A O 1
ATOM 668 N N . PHE A 1 90 ? 1.188 9.657 -12.906 1.00 79.31 90 PHE A N 1
ATOM 669 C CA . PHE A 1 90 ? 1.823 10.669 -13.724 1.00 79.31 90 PHE A CA 1
ATOM 670 C C . PHE A 1 90 ? 3.011 10.051 -14.448 1.00 79.31 90 PHE A C 1
ATOM 672 O O . PHE A 1 90 ? 3.704 9.173 -13.927 1.00 79.31 90 PHE A O 1
ATOM 679 N N . THR A 1 91 ? 3.243 10.548 -15.652 1.00 75.81 91 THR A N 1
ATOM 680 C CA . THR A 1 91 ? 4.381 10.185 -16.486 1.00 75.81 91 THR A CA 1
ATOM 681 C C . THR A 1 91 ? 5.127 11.455 -16.836 1.00 75.81 91 THR A C 1
ATOM 683 O O . THR A 1 91 ? 4.526 12.422 -17.304 1.00 75.81 91 THR A O 1
ATOM 686 N N . GLU A 1 92 ? 6.431 11.455 -16.632 1.00 73.88 92 GLU A N 1
ATOM 687 C CA . GLU A 1 92 ? 7.301 12.564 -16.987 1.00 73.88 92 GLU A CA 1
ATOM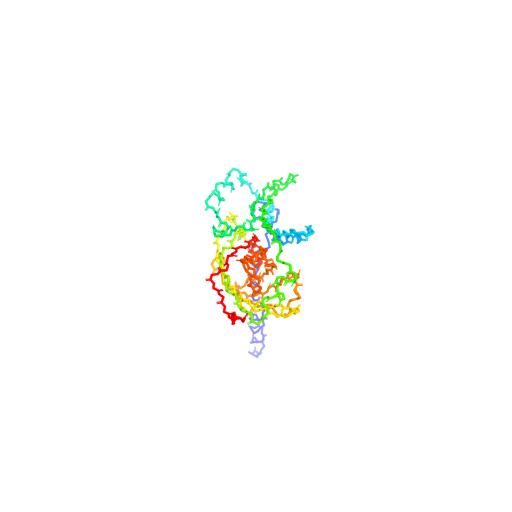 688 C C . GLU A 1 92 ? 8.485 12.003 -17.769 1.00 73.88 92 GLU A C 1
ATOM 690 O O . GLU A 1 92 ? 9.261 11.196 -17.253 1.00 73.88 92 GLU A O 1
ATOM 695 N N . GLN A 1 93 ? 8.622 12.422 -19.026 1.00 72.12 93 GLN A N 1
ATOM 696 C CA . GLN A 1 93 ? 9.896 12.280 -19.718 1.00 72.12 93 GLN A CA 1
ATOM 697 C C . GLN A 1 93 ? 10.838 13.325 -19.142 1.00 72.12 93 GLN A C 1
ATOM 699 O O . GLN A 1 93 ? 10.530 14.515 -19.160 1.00 72.12 93 GLN A O 1
ATOM 704 N N . ILE A 1 94 ? 11.976 12.882 -18.624 1.00 68.94 94 ILE A N 1
ATOM 705 C CA . ILE A 1 94 ? 13.021 13.764 -18.130 1.00 68.94 94 ILE A CA 1
ATOM 706 C C . ILE A 1 94 ? 13.982 13.976 -19.303 1.00 68.94 94 ILE A C 1
ATOM 708 O O . ILE A 1 94 ? 14.700 13.037 -19.667 1.00 68.94 94 ILE A O 1
ATOM 712 N N . PRO A 1 95 ? 14.009 15.178 -19.910 1.00 60.19 95 PRO A N 1
ATOM 713 C CA . PRO A 1 95 ? 14.889 15.471 -21.028 1.00 60.19 95 PRO A CA 1
ATOM 714 C C . PRO A 1 95 ? 16.315 15.647 -20.499 1.00 60.19 95 PRO A C 1
ATOM 716 O O . PRO A 1 95 ? 16.796 16.750 -20.248 1.00 60.19 95 PRO A O 1
ATOM 719 N N . THR A 1 96 ? 16.979 14.523 -20.260 1.00 61.22 96 THR A N 1
ATOM 720 C CA . THR A 1 96 ? 18.419 14.422 -20.027 1.00 61.22 96 THR A CA 1
ATOM 721 C C . THR A 1 96 ? 19.086 13.893 -21.296 1.00 61.22 96 THR A C 1
ATOM 723 O O . THR A 1 96 ? 18.407 13.469 -22.229 1.00 61.22 96 THR A O 1
ATOM 726 N N . ALA A 1 97 ? 20.421 13.850 -21.327 1.00 53.62 97 ALA A N 1
ATOM 727 C CA . ALA A 1 97 ? 21.173 13.217 -22.417 1.00 53.62 97 ALA A CA 1
ATOM 728 C C . ALA A 1 97 ? 20.809 11.731 -22.651 1.00 53.62 97 ALA A C 1
ATOM 730 O O . ALA A 1 97 ? 21.276 11.141 -23.618 1.00 53.62 97 ALA A O 1
ATOM 731 N N . MET A 1 98 ? 20.005 11.128 -21.765 1.00 57.66 98 MET A N 1
ATOM 732 C CA . MET A 1 98 ? 19.730 9.696 -21.702 1.00 57.66 98 MET A CA 1
ATOM 733 C C . MET A 1 98 ? 18.231 9.356 -21.744 1.00 57.66 98 MET A C 1
ATOM 735 O O . MET A 1 98 ? 17.891 8.259 -21.335 1.00 57.66 98 MET A O 1
ATOM 739 N N . ASN A 1 99 ? 17.334 10.269 -22.152 1.00 64.62 99 ASN A N 1
ATOM 740 C CA . ASN A 1 99 ? 15.879 10.028 -22.267 1.00 64.62 99 ASN A CA 1
ATOM 741 C C . ASN A 1 99 ? 15.293 9.185 -21.112 1.00 64.62 99 ASN A C 1
ATOM 743 O O . ASN A 1 99 ? 14.877 8.044 -21.296 1.00 64.62 99 ASN A O 1
ATOM 747 N N . SER A 1 100 ? 15.296 9.715 -19.888 1.00 69.12 100 SER A N 1
ATOM 748 C CA . SER A 1 100 ? 14.741 8.977 -18.748 1.00 69.12 100 SER A CA 1
ATOM 749 C C . SER A 1 100 ? 13.220 9.113 -18.696 1.00 69.12 100 SER A C 1
ATOM 751 O O . SER A 1 100 ? 12.670 10.185 -18.951 1.00 69.12 100 SER A O 1
ATOM 753 N N . LEU A 1 101 ? 12.540 8.052 -18.280 1.00 72.81 101 LEU A N 1
ATOM 754 C CA . LEU A 1 101 ? 11.113 8.055 -18.003 1.00 72.81 101 LEU A CA 1
ATOM 755 C C . LEU A 1 101 ? 10.882 7.935 -16.501 1.00 72.81 101 LEU A C 1
ATOM 757 O O . LEU A 1 101 ? 11.340 6.998 -15.850 1.00 72.81 101 LEU A O 1
ATOM 761 N N . ARG A 1 102 ? 10.103 8.853 -15.943 1.00 74.75 102 ARG A N 1
ATOM 762 C CA . ARG A 1 102 ? 9.553 8.724 -14.600 1.00 74.75 102 ARG A CA 1
ATOM 763 C C . ARG A 1 102 ? 8.087 8.363 -14.703 1.00 74.75 102 ARG A C 1
ATOM 765 O O . ARG A 1 102 ? 7.310 9.110 -15.290 1.00 74.75 102 ARG A O 1
ATOM 772 N N . MET A 1 103 ? 7.712 7.261 -14.069 1.00 78.12 103 MET A N 1
ATOM 773 C CA . MET A 1 103 ? 6.316 6.912 -13.867 1.00 78.12 103 MET A CA 1
ATOM 774 C C . MET A 1 103 ? 6.035 6.774 -12.378 1.00 78.12 103 MET A C 1
ATOM 776 O O . MET A 1 103 ? 6.708 6.029 -11.663 1.00 78.12 103 MET A O 1
ATOM 780 N N . GLY A 1 104 ? 5.050 7.526 -11.907 1.00 79.62 104 GLY A N 1
ATOM 781 C CA . GLY A 1 104 ? 4.604 7.497 -10.526 1.00 79.62 104 GLY A CA 1
ATOM 782 C C . GLY A 1 104 ? 3.111 7.249 -10.437 1.00 79.62 104 GLY A C 1
ATOM 783 O O . GLY A 1 104 ? 2.347 7.668 -11.295 1.00 79.62 104 GLY A O 1
ATOM 784 N N . PHE A 1 105 ? 2.711 6.596 -9.362 1.00 87.38 105 PHE A N 1
ATOM 785 C CA . PHE A 1 105 ? 1.344 6.415 -8.919 1.00 87.38 105 PHE A CA 1
ATOM 786 C C . PHE A 1 105 ? 1.157 7.198 -7.635 1.00 87.38 105 PHE A C 1
ATOM 788 O O . PHE A 1 105 ? 2.075 7.318 -6.819 1.00 87.38 105 PHE A O 1
ATOM 795 N N . TRP A 1 106 ? -0.046 7.697 -7.429 1.00 89.50 106 TRP A N 1
ATOM 796 C CA . TRP A 1 106 ? -0.436 8.321 -6.183 1.00 89.50 106 TRP A CA 1
ATOM 797 C C . TRP A 1 106 ? -1.787 7.780 -5.744 1.00 89.50 106 TRP A C 1
ATOM 799 O O . TRP A 1 106 ? -2.631 7.419 -6.560 1.00 89.50 106 TRP A O 1
ATOM 809 N N . VAL A 1 107 ? -1.968 7.715 -4.433 1.00 90.31 107 VAL A N 1
ATOM 810 C CA . VAL A 1 107 ? -3.251 7.456 -3.792 1.00 90.31 107 VAL A CA 1
ATOM 811 C C . VAL A 1 107 ? -3.410 8.473 -2.677 1.00 90.31 107 VAL A C 1
ATOM 813 O O . VAL A 1 107 ? -2.491 8.701 -1.891 1.00 90.31 107 VAL A O 1
ATOM 816 N N . ASN A 1 108 ? -4.555 9.128 -2.632 1.00 88.44 108 ASN A N 1
ATOM 817 C CA . ASN A 1 108 ? -4.915 10.108 -1.624 1.00 88.44 108 ASN A CA 1
ATOM 818 C C . ASN A 1 108 ? -6.283 9.747 -1.057 1.00 88.44 108 ASN A C 1
ATOM 820 O O . ASN A 1 108 ? -7.064 9.042 -1.684 1.00 88.44 108 ASN A O 1
ATOM 824 N N . GLY A 1 109 ? -6.581 10.235 0.133 1.00 86.75 109 GLY A N 1
ATOM 825 C CA . GLY A 1 109 ? -7.901 10.098 0.705 1.00 86.75 109 GLY A CA 1
ATOM 826 C C . GLY A 1 109 ? -8.058 10.867 1.998 1.00 86.75 109 GLY A C 1
ATOM 827 O O . GLY A 1 109 ? -7.115 11.465 2.529 1.00 86.75 109 GLY A O 1
ATOM 828 N N . ILE A 1 110 ? -9.270 10.809 2.538 1.00 87.56 110 ILE A N 1
ATOM 829 C CA . ILE A 1 110 ? -9.573 11.386 3.847 1.00 87.56 110 ILE A CA 1
ATOM 830 C C . ILE A 1 110 ? -8.988 10.477 4.923 1.00 87.56 110 ILE A C 1
ATOM 832 O O . ILE A 1 110 ? -9.456 9.354 5.109 1.00 87.56 110 ILE A O 1
ATOM 836 N N . ALA A 1 111 ? -7.964 10.942 5.633 1.00 86.81 111 ALA A N 1
ATOM 837 C CA . ALA A 1 111 ? -7.280 10.118 6.621 1.00 86.81 111 ALA A CA 1
ATOM 838 C C . ALA A 1 111 ? -8.182 9.834 7.830 1.00 86.81 111 ALA A C 1
ATOM 840 O O . ALA A 1 111 ? -8.836 10.732 8.367 1.00 86.81 111 ALA A O 1
ATOM 841 N N . ALA A 1 112 ? -8.176 8.590 8.310 1.00 90.12 112 ALA A N 1
ATOM 842 C CA . ALA A 1 112 ? -8.825 8.261 9.568 1.00 90.12 112 ALA A CA 1
ATOM 843 C C . ALA A 1 112 ? -8.136 9.003 10.721 1.00 90.12 112 ALA A C 1
ATOM 845 O O . ALA A 1 112 ? -6.913 8.964 10.881 1.00 90.12 112 ALA A O 1
ATOM 846 N N . THR A 1 113 ? -8.929 9.677 11.551 1.00 90.25 113 THR A N 1
ATOM 847 C CA . THR A 1 113 ? -8.401 10.411 12.701 1.00 90.25 113 THR A CA 1
ATOM 848 C C . THR A 1 113 ? -7.971 9.453 13.808 1.00 90.25 113 THR A C 1
ATOM 850 O O . THR A 1 113 ? -8.450 8.320 13.907 1.00 90.25 113 THR A O 1
ATOM 853 N N . SER A 1 114 ? -7.108 9.924 14.711 1.00 91.62 114 SER A N 1
ATOM 854 C CA . SER A 1 114 ? -6.769 9.166 15.917 1.00 91.62 114 SER A CA 1
ATOM 855 C C . SER A 1 114 ? -8.011 8.815 16.744 1.00 91.62 114 SER A C 1
ATOM 857 O O . SER A 1 114 ? -8.087 7.707 17.261 1.00 91.62 114 SER A O 1
ATOM 859 N N . ALA A 1 115 ? -9.006 9.708 16.798 1.00 91.75 115 ALA A N 1
ATOM 860 C CA . ALA A 1 115 ? -10.273 9.479 17.486 1.00 91.75 115 ALA A CA 1
ATOM 861 C C . ALA A 1 115 ? -11.101 8.352 16.847 1.00 91.75 115 ALA A C 1
ATOM 863 O O . ALA A 1 115 ? -11.631 7.518 17.578 1.00 91.75 115 ALA A O 1
ATOM 864 N N . HIS A 1 116 ? -11.172 8.275 15.511 1.00 93.00 116 HIS A N 1
ATOM 865 C CA . HIS A 1 116 ? -11.844 7.160 14.827 1.00 93.00 116 HIS A CA 1
ATOM 866 C C . HIS A 1 116 ? -11.189 5.819 15.180 1.00 93.00 116 HIS A C 1
ATOM 868 O O . HIS A 1 116 ? -11.879 4.863 15.522 1.00 93.00 116 HIS A O 1
ATOM 874 N N . LEU A 1 117 ? -9.854 5.769 15.156 1.00 94.94 117 LEU A N 1
ATOM 875 C CA . LEU A 1 117 ? -9.094 4.559 15.477 1.00 94.94 117 LEU A CA 1
ATOM 876 C C . LEU A 1 117 ? -9.255 4.146 16.944 1.00 94.94 117 LEU A C 1
ATOM 878 O O . LEU A 1 117 ? -9.460 2.971 17.233 1.00 94.94 117 LEU A O 1
ATOM 882 N N . SER A 1 118 ? -9.206 5.109 17.868 1.00 95.69 118 SER A N 1
ATOM 883 C CA . SER A 1 118 ? -9.397 4.864 19.300 1.00 95.69 118 SER A CA 1
ATOM 884 C C . SER A 1 118 ? -10.815 4.401 19.625 1.00 95.69 118 SER A C 1
ATOM 886 O O . SER A 1 118 ? -10.988 3.543 20.485 1.00 95.69 118 SER A O 1
ATOM 888 N N . ALA A 1 119 ? -11.828 4.938 18.940 1.00 95.06 119 ALA A N 1
ATOM 889 C CA . ALA A 1 119 ? -13.214 4.518 19.124 1.00 95.06 119 ALA A CA 1
ATOM 890 C C . ALA A 1 119 ? -13.436 3.060 18.692 1.00 95.06 119 ALA A C 1
ATOM 892 O O . ALA A 1 119 ? -14.270 2.376 19.274 1.00 95.06 119 ALA A O 1
ATOM 893 N N . ALA A 1 120 ? -12.679 2.574 17.705 1.00 95.56 120 ALA A N 1
ATOM 894 C CA . ALA A 1 120 ? -12.732 1.189 17.242 1.00 95.56 120 ALA A CA 1
ATOM 895 C C . ALA A 1 120 ? -11.960 0.202 18.141 1.00 95.56 120 ALA A C 1
ATOM 897 O O . ALA A 1 120 ? -11.817 -0.963 17.774 1.00 95.56 120 ALA A O 1
ATOM 898 N N . ALA A 1 121 ? -11.439 0.635 19.296 1.00 96.25 121 ALA A N 1
ATOM 899 C CA . ALA A 1 121 ? -10.671 -0.222 20.195 1.00 96.25 121 ALA A CA 1
ATOM 900 C C . ALA A 1 121 ? -11.392 -1.547 20.494 1.00 96.25 121 ALA A C 1
ATOM 902 O O . ALA A 1 121 ? -12.611 -1.582 20.636 1.00 96.25 121 ALA A O 1
ATOM 903 N N . THR A 1 122 ? -10.619 -2.630 20.625 1.00 94.94 122 THR A N 1
ATOM 904 C CA . THR A 1 122 ? -11.073 -4.029 20.794 1.00 94.94 122 THR A CA 1
ATOM 905 C C . THR A 1 122 ? -11.675 -4.680 19.549 1.00 94.94 122 THR A C 1
ATOM 907 O O . THR A 1 122 ? -11.911 -5.889 19.557 1.00 94.94 122 THR A O 1
ATOM 910 N N . LYS A 1 123 ? -11.871 -3.926 18.462 1.00 96.06 123 LYS A N 1
ATOM 911 C CA . LYS A 1 123 ? -12.303 -4.483 17.181 1.00 96.06 123 LYS A CA 1
ATOM 912 C C . LYS A 1 123 ? -11.120 -4.918 16.327 1.00 96.06 123 LYS A C 1
ATOM 914 O O . LYS A 1 123 ? -9.983 -4.470 16.493 1.00 96.06 123 LYS A O 1
ATOM 919 N N . GLN A 1 124 ? -11.436 -5.776 15.370 1.00 97.00 124 GLN A N 1
ATOM 920 C CA . GLN A 1 124 ? -10.563 -6.193 14.288 1.00 97.00 124 GLN A CA 1
ATOM 921 C C . GLN A 1 124 ? -11.288 -5.987 12.954 1.00 97.00 124 GLN A C 1
ATOM 923 O O . GLN A 1 124 ? -12.478 -6.278 12.847 1.00 97.00 124 GLN A O 1
ATOM 928 N N . ALA A 1 125 ? -10.575 -5.514 11.937 1.00 97.56 125 ALA A N 1
ATOM 929 C CA . ALA A 1 125 ? -11.071 -5.362 10.572 1.00 97.56 125 ALA A CA 1
ATOM 930 C C . ALA A 1 125 ? -10.200 -6.139 9.586 1.00 97.56 125 ALA A C 1
ATOM 932 O O . ALA A 1 125 ? -8.985 -6.249 9.763 1.00 97.56 125 ALA A O 1
ATOM 933 N N . ARG A 1 126 ? -10.820 -6.654 8.524 1.00 98.12 126 ARG A N 1
ATOM 934 C CA . ARG A 1 126 ? -10.134 -7.238 7.372 1.00 98.12 126 ARG A CA 1
ATOM 935 C C . ARG A 1 126 ? -10.346 -6.360 6.155 1.00 98.12 126 ARG A C 1
ATOM 937 O O . ARG A 1 126 ? -11.487 -6.044 5.827 1.00 98.12 126 ARG A O 1
ATOM 944 N N . TYR A 1 127 ? -9.257 -6.042 5.474 1.00 98.00 127 TYR A N 1
ATOM 945 C CA . TYR A 1 127 ? -9.228 -5.259 4.247 1.00 98.00 127 TYR A CA 1
ATOM 946 C C . TYR A 1 127 ? -8.748 -6.127 3.091 1.00 98.00 127 TYR A C 1
ATOM 948 O O . TYR A 1 127 ? -7.883 -6.988 3.275 1.00 98.00 127 TYR A O 1
ATOM 956 N N . SER A 1 128 ? -9.278 -5.878 1.901 1.00 97.62 128 SER A N 1
ATOM 957 C CA . SER A 1 128 ? -8.745 -6.431 0.659 1.00 97.62 128 SER A CA 1
ATOM 958 C C . SER A 1 128 ? -8.851 -5.422 -0.467 1.00 97.62 128 SER A C 1
ATOM 960 O O . SER A 1 128 ? -9.783 -4.615 -0.498 1.00 97.62 128 SER A O 1
ATOM 962 N N . GLY A 1 129 ? -7.930 -5.506 -1.411 1.00 96.69 129 GLY A N 1
ATOM 963 C CA . GLY A 1 129 ? -7.953 -4.667 -2.593 1.00 96.69 129 GLY A CA 1
ATOM 964 C C . GLY A 1 129 ? -6.769 -4.950 -3.491 1.00 96.69 129 GLY A C 1
ATOM 965 O O . GLY A 1 129 ? -6.228 -6.056 -3.487 1.00 96.69 129 GLY A O 1
ATOM 966 N N . ASP A 1 130 ? -6.370 -3.924 -4.223 1.00 96.00 130 ASP A N 1
ATOM 967 C CA . ASP A 1 130 ? -5.444 -4.031 -5.337 1.00 96.00 130 ASP A CA 1
ATOM 968 C C . ASP A 1 130 ? -4.116 -3.339 -5.018 1.00 96.00 130 ASP A C 1
ATOM 970 O O . ASP A 1 130 ? -4.059 -2.370 -4.252 1.00 96.00 130 ASP A O 1
ATOM 974 N N . LEU A 1 131 ? -3.046 -3.826 -5.642 1.00 95.75 131 LEU A N 1
ATOM 975 C CA . LEU A 1 131 ? -1.811 -3.080 -5.857 1.00 95.75 131 LEU A CA 1
ATOM 976 C C . LEU A 1 131 ? -1.754 -2.688 -7.328 1.00 95.75 131 LEU A C 1
ATOM 978 O O . LEU A 1 131 ? -1.975 -3.534 -8.189 1.00 95.75 131 LEU A O 1
ATOM 982 N N . LEU A 1 132 ? -1.377 -1.449 -7.616 1.00 93.12 132 LEU A N 1
ATOM 983 C CA . LEU A 1 132 ? -1.060 -0.982 -8.960 1.00 93.12 132 LEU A CA 1
ATOM 984 C C . LEU A 1 132 ? 0.336 -0.387 -8.954 1.00 93.12 132 LEU A C 1
ATOM 986 O O . LEU A 1 132 ? 0.668 0.424 -8.087 1.00 93.12 132 LEU A O 1
ATOM 990 N N . GLY A 1 133 ? 1.158 -0.778 -9.916 1.00 89.69 133 GLY A N 1
ATOM 991 C CA . GLY A 1 133 ? 2.514 -0.270 -10.010 1.00 89.69 133 GLY A CA 1
ATOM 992 C C . GLY A 1 133 ? 3.155 -0.526 -11.358 1.00 89.69 133 GLY A C 1
ATOM 993 O O . GLY A 1 133 ? 2.602 -1.206 -12.221 1.00 89.69 133 GLY A O 1
ATOM 994 N N . MET A 1 134 ? 4.360 0.005 -11.504 1.00 86.88 134 MET A N 1
ATOM 995 C CA . MET A 1 134 ? 5.244 -0.317 -12.615 1.00 86.88 134 MET A CA 1
ATOM 996 C C . MET A 1 134 ? 6.286 -1.321 -12.162 1.00 86.88 134 MET A C 1
ATOM 998 O O . MET A 1 134 ? 6.767 -1.254 -11.029 1.00 86.88 134 MET A O 1
ATOM 1002 N N . VAL A 1 135 ? 6.652 -2.208 -13.079 1.00 87.88 135 VAL A N 1
ATOM 1003 C CA . VAL A 1 135 ? 7.760 -3.148 -12.951 1.00 87.88 135 VAL A CA 1
ATOM 1004 C C . VAL A 1 135 ? 8.788 -2.847 -14.030 1.00 87.88 135 VAL A C 1
ATOM 1006 O O . VAL A 1 135 ? 8.433 -2.607 -15.183 1.00 87.88 135 VAL A O 1
ATOM 1009 N N . TRP A 1 136 ? 10.052 -2.900 -13.634 1.00 84.44 136 TRP A N 1
ATOM 1010 C CA . TRP A 1 136 ? 11.232 -2.936 -14.477 1.00 84.44 136 TRP A CA 1
ATOM 1011 C C . TRP A 1 136 ? 12.046 -4.181 -14.120 1.00 84.44 136 TRP A C 1
ATOM 1013 O O . TRP A 1 136 ? 12.443 -4.342 -12.966 1.00 84.44 136 TRP A O 1
ATOM 1023 N N . ASP A 1 137 ? 12.294 -5.060 -15.087 1.00 81.50 137 ASP A N 1
ATOM 1024 C CA . ASP A 1 137 ? 13.029 -6.323 -14.890 1.00 81.50 137 ASP A CA 1
ATOM 1025 C C . ASP A 1 137 ? 14.426 -6.340 -15.536 1.00 81.50 137 ASP A C 1
ATOM 1027 O O . ASP A 1 137 ? 14.994 -7.404 -15.773 1.00 81.50 137 ASP A O 1
ATOM 1031 N N . GLY A 1 138 ? 14.973 -5.159 -15.835 1.00 73.00 138 GLY A N 1
ATOM 1032 C CA . GLY A 1 138 ? 16.245 -5.018 -16.545 1.00 73.00 138 GLY A CA 1
ATOM 1033 C C . GLY A 1 138 ? 16.092 -5.002 -18.063 1.00 73.00 138 GLY A C 1
ATOM 1034 O O . GLY A 1 138 ? 17.020 -4.583 -18.742 1.00 73.00 138 GLY A O 1
ATOM 1035 N N . THR A 1 139 ? 14.934 -5.408 -18.595 1.00 73.81 139 THR A N 1
ATOM 1036 C CA . THR A 1 139 ? 14.700 -5.475 -20.047 1.00 73.81 139 THR A CA 1
ATOM 1037 C C . THR A 1 139 ? 13.471 -4.702 -20.500 1.00 73.81 139 THR A C 1
ATOM 1039 O O . THR A 1 139 ? 13.480 -4.096 -21.568 1.00 73.81 139 THR A O 1
ATOM 1042 N N . GLN A 1 140 ? 12.399 -4.718 -19.709 1.00 75.50 140 GLN A N 1
ATOM 1043 C CA . GLN A 1 140 ? 11.134 -4.106 -20.095 1.00 75.50 140 GLN A CA 1
ATOM 1044 C C . GLN A 1 140 ? 10.425 -3.442 -18.919 1.00 75.50 140 GLN A C 1
ATOM 1046 O O . GLN A 1 140 ? 10.475 -3.895 -17.770 1.00 75.50 140 GLN A O 1
ATOM 1051 N N . ALA A 1 141 ? 9.695 -2.379 -19.253 1.00 78.50 141 ALA A N 1
ATOM 1052 C CA . ALA A 1 141 ? 8.767 -1.708 -18.362 1.00 78.50 141 ALA A CA 1
ATOM 1053 C C . ALA A 1 141 ? 7.353 -2.251 -18.586 1.00 78.50 141 ALA A C 1
ATOM 1055 O O . ALA A 1 141 ? 6.884 -2.298 -19.723 1.00 78.50 141 ALA A O 1
ATOM 1056 N N . ARG A 1 142 ? 6.642 -2.607 -17.515 1.00 83.31 142 ARG A N 1
ATOM 1057 C CA . ARG A 1 142 ? 5.231 -3.018 -17.595 1.00 83.31 142 ARG A CA 1
ATOM 1058 C C . ARG A 1 142 ? 4.408 -2.457 -16.447 1.00 83.31 142 ARG A C 1
ATOM 1060 O O . ARG A 1 142 ? 4.853 -2.466 -15.298 1.00 83.31 142 ARG A O 1
ATOM 1067 N N . ALA A 1 143 ? 3.191 -2.024 -16.755 1.00 85.31 143 ALA A N 1
ATOM 1068 C CA . ALA A 1 143 ? 2.179 -1.791 -15.736 1.00 85.31 143 ALA A CA 1
ATOM 1069 C C . ALA A 1 143 ? 1.693 -3.142 -15.214 1.00 85.31 143 ALA A C 1
ATOM 1071 O O . ALA A 1 143 ? 1.498 -4.084 -15.980 1.00 85.31 143 ALA A O 1
ATOM 1072 N N . THR A 1 144 ? 1.567 -3.271 -13.900 1.00 89.88 144 THR A N 1
ATOM 1073 C CA . THR A 1 144 ? 1.184 -4.526 -13.252 1.00 89.88 144 THR A CA 1
ATOM 1074 C C . THR A 1 144 ? 0.158 -4.253 -12.166 1.00 89.88 144 THR A C 1
ATOM 1076 O O . THR A 1 144 ? 0.288 -3.301 -11.392 1.00 89.88 144 THR A O 1
ATOM 1079 N N . GLN A 1 145 ? -0.844 -5.127 -12.104 1.00 93.19 145 GLN A N 1
ATOM 1080 C CA . GLN A 1 145 ? -1.815 -5.190 -11.024 1.00 93.19 145 GLN A CA 1
ATOM 1081 C C . GLN A 1 145 ? -1.578 -6.445 -10.185 1.00 93.19 145 GLN A C 1
ATOM 1083 O O . GLN A 1 145 ? -1.247 -7.511 -10.704 1.00 93.19 145 GLN A O 1
ATOM 1088 N N . GLY A 1 146 ? -1.744 -6.297 -8.880 1.00 95.50 146 GLY A N 1
ATOM 1089 C CA . GLY A 1 146 ? -1.722 -7.376 -7.905 1.00 95.50 146 GLY A CA 1
ATOM 1090 C C . GLY A 1 146 ? -2.845 -7.213 -6.891 1.00 95.50 146 GLY A C 1
ATOM 1091 O O . GLY A 1 146 ? -3.649 -6.288 -6.992 1.00 95.50 146 GLY A O 1
ATOM 1092 N N . ASP A 1 147 ? -2.876 -8.082 -5.889 1.00 97.00 147 ASP A N 1
ATOM 1093 C CA . ASP A 1 147 ? -3.880 -8.067 -4.827 1.00 97.00 147 ASP A CA 1
ATOM 1094 C C . ASP A 1 147 ? -3.235 -8.066 -3.441 1.00 97.00 147 ASP A C 1
ATOM 1096 O O . ASP A 1 147 ? -2.125 -8.570 -3.252 1.00 97.00 147 ASP A O 1
ATOM 1100 N N . PHE A 1 148 ? -3.931 -7.500 -2.455 1.00 97.88 148 PHE A N 1
ATOM 1101 C CA . PHE A 1 148 ? -3.549 -7.641 -1.056 1.00 97.88 148 PHE A CA 1
ATOM 1102 C C . PHE A 1 148 ? -4.727 -7.984 -0.156 1.00 97.88 148 PHE A C 1
ATOM 1104 O O . PHE A 1 148 ? -5.896 -7.691 -0.427 1.00 97.88 148 PHE A O 1
ATOM 1111 N N . ARG A 1 149 ? -4.378 -8.556 0.994 1.00 98.25 149 ARG A N 1
ATOM 1112 C CA . ARG A 1 149 ? -5.259 -8.773 2.137 1.00 98.25 149 ARG A CA 1
ATOM 1113 C C . ARG A 1 149 ? -4.560 -8.308 3.399 1.00 98.25 149 ARG A C 1
ATOM 1115 O O . ARG A 1 149 ? -3.365 -8.529 3.573 1.00 98.25 149 ARG A O 1
ATOM 1122 N N . SER A 1 150 ? -5.312 -7.689 4.298 1.00 98.50 150 SER A N 1
ATOM 1123 C CA . SER A 1 150 ? -4.786 -7.184 5.561 1.00 98.50 150 SER A CA 1
ATOM 1124 C C . SER A 1 150 ? -5.764 -7.418 6.703 1.00 98.50 150 SER A C 1
ATOM 1126 O O . SER A 1 150 ? -6.973 -7.309 6.519 1.00 98.50 150 SER A O 1
ATOM 1128 N N . THR A 1 151 ? -5.254 -7.740 7.886 1.00 98.44 151 THR A N 1
ATOM 1129 C CA . THR A 1 151 ? -6.018 -7.802 9.137 1.00 98.44 151 THR A CA 1
ATOM 1130 C C . THR A 1 151 ? -5.451 -6.778 10.107 1.00 98.44 151 THR A C 1
ATOM 1132 O O . THR A 1 151 ? -4.241 -6.742 10.329 1.00 98.44 151 THR A O 1
ATO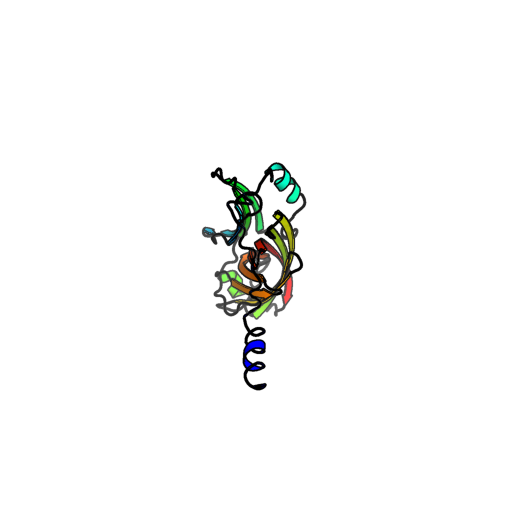M 1135 N N . VAL A 1 152 ? -6.322 -5.947 10.677 1.00 98.44 152 VAL A N 1
ATOM 1136 C CA . VAL A 1 152 ? -5.948 -4.851 11.573 1.00 98.44 152 VAL A CA 1
ATOM 1137 C C . VAL A 1 152 ? -6.711 -4.957 12.880 1.00 98.44 152 VAL A C 1
ATOM 1139 O O . VAL A 1 152 ? -7.940 -5.000 12.860 1.00 98.44 152 VAL A O 1
ATOM 1142 N N . SER A 1 153 ? -6.000 -4.927 14.002 1.00 98.12 153 SER A N 1
ATOM 1143 C CA . SER A 1 153 ? -6.584 -4.815 15.340 1.00 98.12 153 SER A CA 1
ATOM 1144 C C . SER A 1 153 ? -6.419 -3.407 15.895 1.00 98.12 153 SER A C 1
ATOM 1146 O O . SER A 1 153 ? -5.360 -2.787 15.766 1.00 98.12 153 SER A O 1
ATOM 1148 N N . PHE A 1 154 ? -7.464 -2.911 16.549 1.00 97.62 154 PHE A N 1
ATOM 1149 C CA . PHE A 1 154 ? -7.537 -1.544 17.050 1.00 97.62 154 PHE A CA 1
ATOM 1150 C C . PHE A 1 154 ? -7.451 -1.508 18.574 1.00 97.62 154 PHE A C 1
ATOM 1152 O O . PHE A 1 154 ? -8.091 -2.287 19.285 1.00 97.62 154 PHE A O 1
ATOM 1159 N N . GLY A 1 155 ? -6.681 -0.557 19.086 1.00 97.12 155 GLY A N 1
ATOM 1160 C CA . GLY A 1 155 ? -6.532 -0.262 20.502 1.00 97.12 155 GLY A CA 1
ATOM 1161 C C . GLY A 1 155 ? -6.748 1.220 20.793 1.00 97.12 155 GLY A C 1
ATOM 1162 O O . GLY A 1 155 ? -6.846 2.067 19.903 1.00 97.12 155 GLY A O 1
ATOM 1163 N N . VAL A 1 156 ? -6.807 1.543 22.085 1.00 96.69 156 VAL A N 1
ATOM 1164 C CA . VAL A 1 156 ? -7.142 2.896 22.555 1.00 96.69 156 VAL A CA 1
ATOM 1165 C C . VAL A 1 156 ? -6.109 3.935 22.105 1.00 96.69 156 VAL A C 1
ATOM 1167 O O . VAL A 1 156 ? -6.483 5.053 21.768 1.00 96.69 156 VAL A O 1
ATOM 1170 N N . ALA A 1 157 ? -4.820 3.588 22.073 1.00 96.88 157 ALA A N 1
ATOM 1171 C CA . ALA A 1 157 ? -3.739 4.511 21.695 1.00 96.88 157 ALA A CA 1
ATOM 1172 C C . ALA A 1 157 ? -2.980 4.091 20.425 1.00 96.88 157 ALA A C 1
ATOM 1174 O O . ALA A 1 157 ? -2.259 4.896 19.826 1.00 96.88 157 ALA A O 1
ATOM 1175 N N . ASN A 1 158 ? -3.110 2.828 20.034 1.00 97.25 158 ASN A N 1
ATOM 1176 C CA . ASN A 1 158 ? -2.378 2.222 18.939 1.00 97.25 158 ASN A CA 1
ATOM 1177 C C . ASN A 1 158 ? -3.238 1.189 18.210 1.00 97.25 158 ASN A C 1
ATOM 1179 O O . ASN A 1 158 ? -4.176 0.634 18.774 1.00 97.25 158 ASN A O 1
ATOM 1183 N N . TYR A 1 159 ? -2.881 0.913 16.965 1.00 97.75 159 TYR A N 1
ATOM 1184 C CA . TYR A 1 159 ? -3.416 -0.177 16.165 1.00 97.75 159 TYR A CA 1
ATOM 1185 C C . TYR A 1 159 ? -2.269 -1.076 15.696 1.00 97.75 159 TYR A C 1
ATOM 1187 O O . TYR A 1 159 ? -1.091 -0.710 15.770 1.00 97.75 159 TYR A O 1
ATOM 1195 N N . SER A 1 160 ? -2.597 -2.278 15.239 1.00 98.44 160 SER A N 1
ATOM 1196 C CA . SER A 1 160 ? -1.632 -3.211 14.659 1.00 98.44 160 SER A CA 1
ATOM 1197 C C . SER A 1 160 ? -2.159 -3.746 13.340 1.00 98.44 160 SER A C 1
ATOM 1199 O O . SER A 1 160 ? -3.307 -4.165 13.265 1.00 98.44 160 SER A O 1
ATOM 1201 N N . VAL A 1 161 ? -1.316 -3.747 12.312 1.00 98.31 161 VAL A N 1
ATOM 1202 C CA . VAL A 1 161 ? -1.496 -4.587 11.127 1.00 98.31 161 VAL A CA 1
ATOM 1203 C C . VAL A 1 161 ? -0.991 -5.973 11.513 1.00 98.31 161 VAL A C 1
ATOM 1205 O O . VAL A 1 161 ? 0.216 -6.211 11.547 1.00 98.31 161 VAL A O 1
ATOM 1208 N N . ASP A 1 162 ? -1.907 -6.862 11.884 1.00 97.94 162 ASP A N 1
ATOM 1209 C CA . ASP A 1 162 ? -1.585 -8.186 12.425 1.00 97.94 162 ASP A CA 1
ATOM 1210 C C . ASP A 1 162 ? -1.055 -9.130 11.349 1.00 97.94 162 ASP A C 1
ATOM 1212 O O . ASP A 1 162 ? -0.186 -9.958 11.617 1.00 97.94 162 ASP A O 1
ATOM 1216 N N . ALA A 1 163 ? -1.587 -8.989 10.136 1.00 97.75 163 ALA A N 1
ATOM 1217 C CA . ALA A 1 163 ? -1.157 -9.716 8.956 1.00 97.75 163 ALA A CA 1
ATOM 1218 C C . ALA A 1 163 ? -1.432 -8.870 7.717 1.00 97.75 163 ALA A C 1
ATOM 1220 O O . ALA A 1 163 ? -2.545 -8.382 7.543 1.00 97.75 163 ALA A O 1
ATOM 1221 N N . PHE A 1 164 ? -0.439 -8.739 6.851 1.00 98.44 164 PHE A N 1
ATOM 1222 C CA . PHE A 1 164 ? -0.554 -8.188 5.510 1.00 98.44 164 PHE A CA 1
ATOM 1223 C C . PHE A 1 164 ? 0.024 -9.208 4.539 1.00 98.44 164 PHE A C 1
ATOM 1225 O O . PHE A 1 164 ? 1.140 -9.671 4.754 1.00 98.44 164 PHE A O 1
ATOM 1232 N N . SER A 1 165 ? -0.711 -9.545 3.485 1.00 98.06 165 SER A N 1
ATOM 1233 C CA . SER A 1 165 ? -0.240 -10.399 2.398 1.00 98.06 165 SER A CA 1
ATOM 1234 C C . SER A 1 165 ? -0.521 -9.718 1.070 1.00 98.06 165 SER A C 1
ATOM 1236 O O . SER A 1 165 ? -1.635 -9.239 0.869 1.00 98.06 165 SER A O 1
ATOM 1238 N N . ALA A 1 166 ? 0.473 -9.674 0.190 1.00 98.06 166 ALA A N 1
ATOM 1239 C CA . ALA A 1 166 ? 0.357 -9.113 -1.147 1.00 98.06 166 ALA A CA 1
ATOM 1240 C C . ALA A 1 166 ? 0.918 -10.075 -2.194 1.00 98.06 166 ALA A C 1
ATOM 1242 O O . ALA A 1 166 ? 1.971 -10.679 -1.980 1.00 98.06 166 ALA A O 1
ATOM 1243 N N . THR A 1 167 ? 0.247 -10.152 -3.337 1.00 97.56 167 THR A N 1
ATOM 1244 C CA . THR A 1 167 ? 0.750 -10.802 -4.547 1.00 97.56 167 THR A CA 1
ATOM 1245 C C . THR A 1 167 ? 1.020 -9.720 -5.580 1.00 97.56 167 THR A C 1
ATOM 1247 O O . THR A 1 167 ? 0.128 -8.933 -5.889 1.00 97.56 167 THR A O 1
ATOM 1250 N N . PHE A 1 168 ? 2.236 -9.645 -6.114 1.00 95.69 168 PHE A N 1
ATOM 1251 C CA . PHE A 1 168 ? 2.581 -8.656 -7.136 1.00 95.69 168 PHE A CA 1
ATOM 1252 C C . PHE A 1 168 ? 3.701 -9.165 -8.040 1.00 95.69 168 PHE A C 1
ATOM 1254 O O . PHE A 1 168 ? 4.759 -9.566 -7.547 1.00 95.69 168 PHE A O 1
ATOM 1261 N N . ASP A 1 169 ? 3.463 -9.136 -9.355 1.00 93.38 169 ASP A N 1
ATOM 1262 C CA . ASP A 1 169 ? 4.404 -9.594 -10.387 1.00 93.38 169 ASP A CA 1
ATOM 1263 C C . ASP A 1 169 ? 4.988 -10.994 -10.097 1.00 93.38 169 ASP A C 1
ATOM 1265 O O . ASP A 1 169 ? 6.201 -11.202 -10.030 1.00 93.38 169 ASP A O 1
ATOM 1269 N N . GLY A 1 170 ? 4.102 -11.949 -9.795 1.00 92.56 170 GLY A N 1
ATOM 1270 C CA . GLY A 1 170 ? 4.467 -13.328 -9.443 1.00 92.56 170 GLY A CA 1
ATOM 1271 C C . GLY A 1 170 ? 5.140 -13.507 -8.074 1.00 92.56 170 GLY A C 1
ATOM 1272 O O . GLY A 1 170 ? 5.354 -14.641 -7.652 1.00 92.56 170 GLY A O 1
ATOM 1273 N N . GLY A 1 171 ? 5.456 -12.423 -7.360 1.00 94.81 171 GLY A N 1
ATOM 1274 C CA . GLY A 1 171 ? 5.953 -12.462 -5.987 1.00 94.81 171 GLY A CA 1
ATOM 1275 C C . GLY A 1 171 ? 4.819 -12.531 -4.968 1.00 94.81 171 GLY A C 1
ATOM 1276 O O . GLY A 1 171 ? 3.743 -11.979 -5.196 1.00 94.81 171 GLY A O 1
ATOM 1277 N N . GLN A 1 172 ? 5.087 -13.166 -3.828 1.00 97.19 172 GLN A N 1
ATOM 1278 C CA . GLN A 1 172 ? 4.193 -13.200 -2.675 1.00 97.19 172 GLN A CA 1
ATOM 1279 C C . GLN A 1 172 ? 4.935 -12.660 -1.455 1.00 97.19 172 GLN A C 1
ATOM 1281 O O . GLN A 1 172 ? 5.998 -13.167 -1.106 1.00 97.19 172 GLN A O 1
ATOM 1286 N N . TYR A 1 173 ? 4.362 -11.645 -0.818 1.00 97.31 173 TYR A N 1
ATOM 1287 C CA . TYR A 1 173 ? 4.971 -10.922 0.293 1.00 97.31 173 TYR A CA 1
ATOM 1288 C C . TYR A 1 173 ? 4.047 -10.961 1.504 1.00 97.31 173 TYR A C 1
ATOM 1290 O O . TYR A 1 173 ? 2.828 -10.822 1.366 1.00 97.31 173 TYR A O 1
ATOM 1298 N N . SER A 1 174 ? 4.609 -11.144 2.693 1.00 97.50 174 SER A N 1
ATOM 1299 C CA . SER A 1 174 ? 3.880 -11.198 3.956 1.00 97.50 174 SER A CA 1
ATOM 1300 C C . SER A 1 174 ? 4.588 -10.388 5.036 1.00 97.50 174 SER A 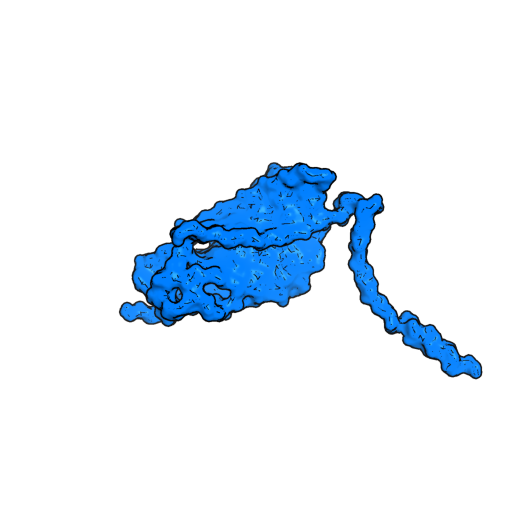C 1
ATOM 1302 O O . SER A 1 174 ? 5.773 -10.559 5.288 1.00 97.50 174 SER A O 1
ATOM 1304 N N . SER A 1 175 ? 3.858 -9.520 5.731 1.00 97.12 175 SER A N 1
ATOM 1305 C CA . SER A 1 175 ? 4.433 -8.667 6.773 1.00 97.12 175 SER A CA 1
ATOM 1306 C C . SER A 1 175 ? 3.411 -8.304 7.851 1.00 97.12 175 SER A C 1
ATOM 1308 O O . SER A 1 175 ? 2.223 -8.606 7.738 1.00 97.12 175 SER A O 1
ATOM 1310 N N . ALA A 1 176 ? 3.871 -7.651 8.915 1.00 97.69 176 ALA A N 1
ATOM 1311 C CA . ALA A 1 176 ? 3.041 -7.153 10.006 1.00 97.69 176 ALA A CA 1
ATOM 1312 C C . ALA A 1 176 ? 3.657 -5.884 10.614 1.00 97.69 176 ALA A C 1
ATOM 1314 O O . ALA A 1 176 ? 4.871 -5.684 10.572 1.00 97.69 176 ALA A O 1
ATOM 1315 N N . ALA A 1 177 ? 2.827 -5.046 11.233 1.00 96.19 177 ALA A N 1
ATOM 1316 C CA . ALA A 1 177 ? 3.251 -3.847 11.951 1.00 96.19 177 ALA A CA 1
ATOM 1317 C C . ALA A 1 177 ? 2.497 -3.744 13.278 1.00 96.19 177 ALA A C 1
ATOM 1319 O O . ALA A 1 177 ? 1.276 -3.616 13.286 1.00 96.19 177 ALA A O 1
ATOM 1320 N N . ARG A 1 178 ? 3.206 -3.778 14.409 1.00 96.19 178 ARG A N 1
ATOM 1321 C CA . ARG A 1 178 ? 2.586 -3.762 15.744 1.00 96.19 178 ARG A CA 1
ATOM 1322 C C . ARG A 1 178 ? 2.747 -2.417 16.436 1.00 96.19 178 ARG A C 1
ATOM 1324 O O . ARG A 1 178 ? 3.794 -1.785 16.325 1.00 96.19 178 ARG A O 1
ATOM 1331 N N . GLY A 1 179 ? 1.731 -2.019 17.199 1.00 94.88 179 GLY A N 1
ATOM 1332 C CA . GLY A 1 179 ? 1.806 -0.852 18.084 1.00 94.88 179 GLY A CA 1
ATOM 1333 C C . GLY A 1 179 ? 1.944 0.484 17.350 1.00 94.88 179 GLY A C 1
ATOM 1334 O O . GLY A 1 179 ? 2.551 1.415 17.878 1.00 94.88 179 GLY A O 1
ATOM 1335 N N . VAL A 1 180 ? 1.390 0.594 16.142 1.00 94.88 180 VAL A N 1
ATOM 1336 C CA . VAL A 1 180 ? 1.391 1.835 15.368 1.00 94.88 180 VAL A CA 1
ATOM 1337 C C . VAL A 1 180 ? 0.497 2.845 16.078 1.00 94.88 180 VAL A C 1
ATOM 1339 O O . VAL A 1 180 ? -0.674 2.578 16.333 1.00 94.88 180 VAL A O 1
ATOM 1342 N N . LYS A 1 181 ? 1.041 4.012 16.429 1.00 95.31 181 LYS A N 1
ATOM 1343 C CA . LYS A 1 181 ? 0.272 5.066 17.103 1.00 95.31 181 LYS A CA 1
ATOM 1344 C C . LYS A 1 181 ? -0.940 5.464 16.253 1.00 95.31 181 LYS A C 1
ATOM 1346 O O . LYS A 1 181 ? -0.806 5.676 15.048 1.00 95.31 181 LYS A O 1
ATOM 1351 N N . ASN A 1 182 ? -2.102 5.636 16.883 1.00 92.12 182 ASN A N 1
ATOM 1352 C CA . ASN A 1 182 ? -3.307 6.094 16.190 1.00 92.12 182 ASN A CA 1
ATOM 1353 C C . ASN A 1 182 ? -3.045 7.430 15.466 1.00 92.12 182 ASN A C 1
ATOM 1355 O O . ASN A 1 182 ? -2.506 8.372 16.050 1.00 92.12 182 ASN A O 1
ATOM 1359 N N . GLY A 1 183 ? -3.401 7.493 14.180 1.00 81.06 183 GLY A N 1
ATOM 1360 C CA . GLY A 1 183 ? -3.146 8.629 13.286 1.00 81.06 183 GLY A CA 1
ATOM 1361 C C . GLY A 1 183 ? -1.768 8.620 12.613 1.00 81.06 183 GLY A C 1
ATOM 1362 O O . GLY A 1 183 ? -1.465 9.528 11.847 1.00 81.06 183 GLY A O 1
ATOM 1363 N N . SER A 1 184 ? -0.924 7.619 12.883 1.00 88.06 184 SER A N 1
ATOM 1364 C CA . SER A 1 184 ? 0.369 7.440 12.210 1.00 88.06 184 SER A CA 1
ATOM 1365 C C . SER A 1 184 ? 0.290 6.367 11.129 1.00 88.06 184 SER A C 1
ATOM 1367 O O . SER A 1 184 ? -0.443 5.391 11.267 1.00 88.06 184 SER A O 1
ATOM 1369 N N . ALA A 1 185 ? 1.097 6.523 10.081 1.00 90.12 185 ALA A N 1
ATOM 1370 C CA . ALA A 1 185 ? 1.243 5.518 9.035 1.00 90.12 185 ALA A CA 1
ATOM 1371 C C . ALA A 1 185 ? 2.004 4.276 9.538 1.00 90.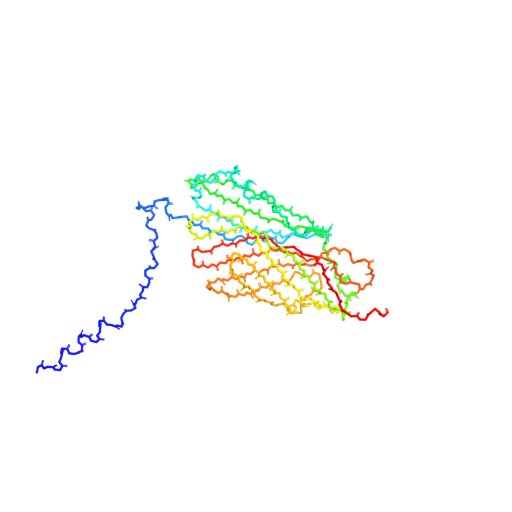12 185 ALA A C 1
ATOM 1373 O O . ALA A 1 185 ? 3.020 4.399 10.234 1.00 90.12 185 ALA A O 1
ATOM 1374 N N . PHE A 1 186 ? 1.553 3.092 9.130 1.00 93.75 186 PHE A N 1
ATOM 1375 C CA . PHE A 1 186 ? 2.261 1.834 9.351 1.00 93.75 186 PHE A CA 1
ATOM 1376 C C . PHE A 1 186 ? 3.379 1.644 8.317 1.00 93.75 186 PHE A C 1
ATOM 1378 O O . PHE A 1 186 ? 3.376 2.265 7.251 1.00 93.75 186 PHE A O 1
ATOM 1385 N N . ARG A 1 187 ? 4.345 0.777 8.634 1.00 94.25 187 ARG A N 1
ATOM 1386 C CA . ARG A 1 187 ? 5.418 0.353 7.724 1.00 94.25 187 ARG A CA 1
ATOM 1387 C C . ARG A 1 187 ? 5.523 -1.163 7.731 1.00 94.25 187 ARG A C 1
ATOM 1389 O O . ARG A 1 187 ? 5.423 -1.766 8.793 1.00 94.25 187 ARG A O 1
ATOM 1396 N N . LEU A 1 188 ? 5.719 -1.739 6.557 1.00 95.25 188 LEU A N 1
ATOM 1397 C CA . LEU A 1 188 ? 5.811 -3.170 6.317 1.00 95.25 188 LEU A CA 1
ATOM 1398 C C . LEU A 1 188 ? 7.089 -3.460 5.545 1.00 95.25 188 LEU A C 1
ATOM 1400 O O . LEU A 1 188 ? 7.481 -2.687 4.668 1.00 95.25 188 LEU A O 1
ATOM 1404 N N . HIS A 1 189 ? 7.704 -4.585 5.875 1.00 94.94 189 HIS A N 1
ATOM 1405 C CA . HIS A 1 189 ? 8.933 -5.066 5.265 1.00 94.94 189 HIS A CA 1
ATOM 1406 C C . HIS A 1 189 ? 8.858 -6.583 5.132 1.00 94.94 189 HIS A C 1
ATOM 1408 O O . HIS A 1 189 ? 8.412 -7.254 6.067 1.00 94.94 189 HIS A O 1
ATOM 1414 N N . ASP A 1 190 ? 9.284 -7.102 3.990 1.00 95.81 190 ASP A N 1
ATOM 1415 C CA . ASP A 1 190 ? 9.442 -8.532 3.750 1.00 95.81 190 ASP A CA 1
ATOM 1416 C C . ASP A 1 190 ? 10.554 -8.777 2.719 1.00 95.81 190 ASP A C 1
ATOM 1418 O O . ASP A 1 190 ? 10.914 -7.872 1.962 1.00 95.81 190 ASP A O 1
ATOM 1422 N N . ALA A 1 191 ? 11.095 -9.989 2.685 1.00 91.75 191 ALA A N 1
ATOM 1423 C CA . ALA A 1 191 ? 12.049 -10.430 1.678 1.00 91.75 191 ALA A CA 1
ATOM 1424 C C . ALA A 1 191 ? 11.648 -11.819 1.165 1.00 91.75 191 ALA A C 1
ATOM 1426 O O . ALA A 1 191 ? 11.685 -12.801 1.905 1.00 91.75 191 ALA A O 1
ATOM 1427 N N . ALA A 1 192 ? 11.285 -11.901 -0.115 1.00 89.38 192 ALA A N 1
ATOM 1428 C CA . ALA A 1 192 ? 10.797 -13.120 -0.751 1.00 89.38 192 ALA A CA 1
ATOM 1429 C C . ALA A 1 192 ? 11.368 -13.264 -2.166 1.00 89.38 192 ALA A C 1
ATOM 1431 O O . ALA A 1 192 ? 11.440 -12.293 -2.918 1.00 89.38 192 ALA A O 1
ATOM 1432 N N . SER A 1 193 ? 11.775 -14.481 -2.540 1.00 86.12 193 SER A N 1
ATOM 1433 C CA . SER A 1 193 ? 12.255 -14.814 -3.895 1.00 86.12 193 SER A CA 1
ATOM 1434 C C . SER A 1 193 ? 13.369 -13.889 -4.419 1.00 86.12 193 SER A C 1
ATOM 1436 O O . SER A 1 193 ? 13.357 -13.489 -5.580 1.00 86.12 193 SER A O 1
ATOM 1438 N N . GLY A 1 194 ? 14.313 -13.500 -3.553 1.00 88.44 194 GLY A N 1
ATOM 1439 C CA . GLY A 1 194 ? 15.413 -12.590 -3.911 1.00 88.44 194 GLY A CA 1
ATOM 1440 C C . GLY A 1 194 ? 15.000 -11.121 -4.091 1.00 88.44 194 GLY A C 1
ATOM 1441 O O . GLY A 1 194 ? 15.791 -10.317 -4.582 1.00 88.44 194 GLY A O 1
ATOM 1442 N N . ARG A 1 195 ? 13.773 -10.763 -3.697 1.00 92.88 195 ARG A N 1
ATOM 1443 C CA . ARG A 1 195 ? 13.218 -9.410 -3.765 1.00 92.88 195 ARG A CA 1
ATOM 1444 C C . ARG A 1 195 ? 12.890 -8.900 -2.360 1.00 92.88 195 ARG A C 1
ATOM 1446 O O . ARG A 1 195 ? 12.308 -9.616 -1.550 1.00 92.88 195 ARG A O 1
ATOM 1453 N N . ASN A 1 196 ? 13.221 -7.646 -2.089 1.00 92.75 196 ASN A N 1
ATOM 1454 C CA . ASN A 1 196 ? 12.887 -6.924 -0.869 1.00 92.75 196 ASN A CA 1
ATOM 1455 C C . ASN A 1 196 ? 11.637 -6.083 -1.110 1.00 92.75 196 ASN A C 1
ATOM 1457 O O . ASN A 1 196 ? 11.659 -5.172 -1.933 1.00 92.75 196 ASN A O 1
ATOM 1461 N N . PHE A 1 197 ? 10.568 -6.364 -0.375 1.00 94.38 197 PHE A N 1
ATOM 1462 C CA . PHE A 1 197 ? 9.324 -5.608 -0.393 1.00 94.38 197 PHE A CA 1
ATOM 1463 C C . PHE A 1 197 ? 9.285 -4.633 0.781 1.00 94.38 197 PHE A C 1
ATOM 1465 O O . PHE A 1 197 ? 9.547 -4.990 1.932 1.00 94.38 197 PHE A O 1
ATOM 1472 N N . THR A 1 198 ? 8.895 -3.394 0.504 1.00 93.94 198 THR A N 1
ATOM 1473 C CA . THR A 1 198 ? 8.578 -2.403 1.529 1.00 93.94 198 THR A CA 1
ATOM 1474 C C . THR A 1 198 ? 7.252 -1.735 1.211 1.00 93.94 198 THR A C 1
ATOM 1476 O O . THR A 1 198 ? 6.958 -1.441 0.054 1.00 93.94 198 THR A O 1
ATOM 1479 N N . ALA A 1 199 ? 6.454 -1.458 2.238 1.00 93.06 199 ALA A N 1
ATOM 1480 C CA . ALA A 1 199 ? 5.228 -0.689 2.088 1.00 93.06 199 ALA A CA 1
ATOM 1481 C C . ALA A 1 199 ? 5.015 0.270 3.254 1.00 93.06 199 ALA A C 1
ATOM 1483 O O . ALA A 1 199 ? 5.433 0.029 4.389 1.00 93.06 199 ALA A O 1
ATOM 1484 N N . LYS A 1 200 ? 4.340 1.379 2.968 1.00 93.25 200 LYS A N 1
ATOM 1485 C CA . LYS A 1 200 ? 3.905 2.361 3.957 1.00 93.25 200 LYS A CA 1
ATOM 1486 C C . LYS A 1 200 ? 2.468 2.739 3.645 1.00 93.25 200 LYS A C 1
ATOM 1488 O O . LYS A 1 200 ? 2.182 3.108 2.511 1.00 93.25 200 LYS A O 1
ATOM 1493 N N . GLY A 1 201 ? 1.591 2.674 4.638 1.00 92.62 201 GLY A N 1
ATOM 1494 C CA . GLY A 1 201 ? 0.171 2.943 4.436 1.00 92.62 201 GLY A CA 1
ATOM 1495 C C . GLY A 1 201 ? -0.520 3.522 5.656 1.00 92.62 201 GLY A C 1
ATOM 1496 O O . GLY A 1 201 ? 0.080 3.686 6.721 1.00 92.62 201 GLY A O 1
ATOM 1497 N N . ASN A 1 202 ? -1.788 3.868 5.477 1.00 93.44 202 ASN A N 1
ATOM 1498 C CA . ASN A 1 202 ? -2.670 4.365 6.521 1.00 93.44 202 ASN A CA 1
ATOM 1499 C C . ASN A 1 202 ? -4.109 3.871 6.294 1.00 93.44 202 ASN A C 1
ATOM 1501 O O . ASN A 1 202 ? -4.410 3.214 5.294 1.00 93.44 202 ASN A O 1
ATOM 1505 N N . LEU A 1 203 ? -4.983 4.189 7.244 1.00 95.12 203 LEU A N 1
ATOM 1506 C CA . LEU A 1 203 ? -6.416 3.942 7.170 1.00 95.12 203 LEU A CA 1
ATOM 1507 C C . LEU A 1 203 ? -7.169 5.219 6.796 1.00 95.12 203 LEU A C 1
ATOM 1509 O O . LEU A 1 203 ? -6.778 6.323 7.183 1.00 95.12 203 LEU A O 1
ATOM 1513 N N . PHE A 1 204 ? -8.254 5.052 6.051 1.00 94.25 204 PHE A N 1
ATOM 1514 C CA . PHE A 1 204 ? -8.972 6.117 5.368 1.00 94.25 204 PHE A CA 1
ATOM 1515 C C . PHE A 1 204 ? -10.482 6.003 5.556 1.00 94.25 204 PHE A C 1
ATOM 1517 O O . PHE A 1 204 ? -11.033 4.925 5.793 1.00 94.25 204 PHE A O 1
ATOM 1524 N N . GLY A 1 205 ? -11.138 7.150 5.421 1.00 90.44 205 GLY A N 1
ATOM 1525 C CA . GLY A 1 205 ? -12.578 7.305 5.445 1.00 90.44 205 GLY A CA 1
ATOM 1526 C C . GLY A 1 205 ? -13.177 7.518 6.830 1.00 90.44 205 GLY A C 1
ATOM 1527 O O . GLY A 1 205 ? -12.551 7.328 7.878 1.00 90.44 205 GLY A O 1
ATOM 1528 N N . HIS A 1 206 ? -14.442 7.929 6.807 1.00 87.50 206 HIS A N 1
ATOM 1529 C CA . HIS 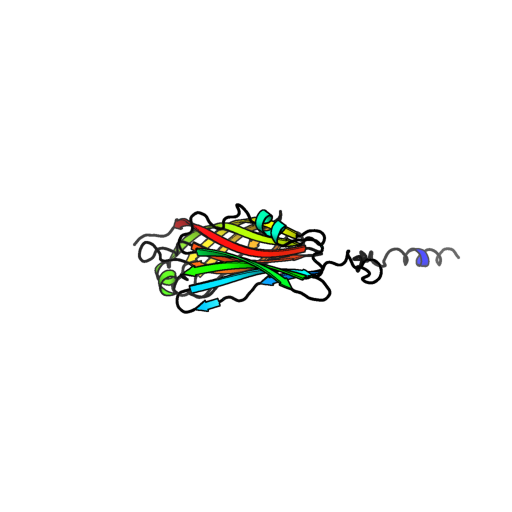A 1 206 ? -15.264 8.079 8.000 1.00 87.50 206 HIS A CA 1
ATOM 1530 C C . HIS A 1 206 ? -16.023 6.769 8.257 1.00 87.50 206 HIS A C 1
ATOM 1532 O O . HIS A 1 206 ? -16.730 6.304 7.358 1.00 87.50 206 HIS A O 1
ATOM 1538 N N . PRO A 1 207 ? -15.908 6.167 9.454 1.00 86.19 207 PRO A N 1
ATOM 1539 C CA . PRO A 1 207 ? -16.714 5.004 9.810 1.00 86.19 207 PRO A CA 1
ATOM 1540 C C . PRO A 1 207 ? -18.216 5.319 9.745 1.00 86.19 207 PRO A C 1
ATOM 1542 O O . PRO A 1 207 ? -18.634 6.419 10.101 1.00 86.19 207 PRO A O 1
ATOM 1545 N N . GLN A 1 208 ? -19.042 4.352 9.328 1.00 83.31 208 GLN A N 1
ATOM 1546 C CA . GLN A 1 208 ? -20.497 4.561 9.208 1.00 83.31 208 GLN A CA 1
ATOM 1547 C C . GLN A 1 208 ? -21.208 4.752 10.554 1.00 83.31 208 GLN A C 1
ATOM 1549 O O . GLN A 1 208 ? -22.285 5.341 10.604 1.00 83.31 208 GLN A O 1
ATOM 1554 N N . ALA A 1 209 ? -20.613 4.255 11.638 1.00 86.25 209 ALA A N 1
ATOM 1555 C CA . ALA A 1 209 ? -21.106 4.426 12.994 1.00 86.25 209 ALA A CA 1
ATOM 1556 C C . ALA A 1 209 ? -19.936 4.609 13.963 1.00 86.25 209 ALA A C 1
ATOM 1558 O O . ALA A 1 209 ? -18.809 4.175 13.698 1.00 86.25 209 ALA A O 1
ATOM 1559 N N . VAL A 1 210 ? -20.215 5.249 15.101 1.00 85.62 210 VAL A N 1
ATOM 1560 C CA . VAL A 1 210 ? -19.231 5.441 16.169 1.00 85.62 210 VAL A CA 1
ATOM 1561 C C . VAL A 1 210 ? -18.684 4.087 16.609 1.00 85.62 210 VAL A C 1
ATOM 1563 O O . VAL A 1 210 ? -19.422 3.121 16.780 1.00 85.62 210 VAL A O 1
ATOM 1566 N N . GLY A 1 211 ? -17.364 4.024 16.758 1.00 90.94 211 GLY A N 1
ATOM 1567 C CA . GLY A 1 211 ? -16.671 2.815 17.172 1.00 90.94 211 GLY A CA 1
ATOM 1568 C C . GLY A 1 211 ? -16.551 1.743 16.096 1.00 90.94 211 GLY A C 1
ATOM 1569 O O . GLY A 1 211 ? -16.120 0.644 16.418 1.00 90.94 211 GLY A O 1
ATOM 1570 N N . GLN A 1 212 ? -16.909 2.011 14.836 1.00 94.00 212 GLN A N 1
ATOM 1571 C CA . GLN A 1 212 ? -16.541 1.125 13.731 1.00 94.00 212 GLN A CA 1
ATOM 1572 C C . GLN A 1 212 ? -15.124 1.441 13.212 1.00 94.00 212 GLN A C 1
ATOM 1574 O O . GLN A 1 212 ? -14.713 2.605 13.232 1.00 94.00 212 GLN A O 1
ATOM 1579 N N . PRO A 1 213 ? -14.367 0.431 12.744 1.00 95.81 213 PRO A N 1
ATOM 1580 C CA . PRO A 1 213 ? -13.114 0.634 12.027 1.00 95.81 213 PRO A CA 1
ATOM 1581 C C . PRO A 1 213 ? -13.275 1.549 10.800 1.00 95.81 213 PRO A C 1
ATOM 1583 O O . PRO A 1 213 ? -14.351 1.587 10.192 1.00 95.81 213 PRO A O 1
ATOM 1586 N N . PRO A 1 214 ? -12.212 2.263 10.383 1.00 95.44 214 PRO A N 1
ATOM 1587 C CA . PRO A 1 214 ? -12.218 2.994 9.120 1.00 95.44 214 PRO A CA 1
ATOM 1588 C C . PRO A 1 214 ? -12.489 2.062 7.930 1.00 95.44 214 PRO A C 1
ATOM 1590 O O . PRO A 1 214 ? -11.976 0.940 7.914 1.00 95.44 214 PRO A O 1
ATOM 1593 N N . PRO A 1 215 ? -13.264 2.496 6.927 1.00 95.94 215 PRO A N 1
ATOM 1594 C CA . PRO A 1 215 ? -13.703 1.622 5.843 1.00 95.94 215 PRO A CA 1
ATOM 1595 C C . PRO A 1 215 ? -12.601 1.259 4.844 1.00 95.94 215 PRO A C 1
ATOM 1597 O O . PRO A 1 215 ? -12.760 0.277 4.125 1.00 95.94 215 PRO A O 1
ATOM 1600 N N . GLU A 1 216 ? -11.507 2.019 4.763 1.00 96.81 216 GLU A N 1
ATOM 1601 C CA . GLU A 1 216 ? -10.527 1.884 3.678 1.00 96.81 216 GLU A CA 1
ATOM 1602 C C . GLU A 1 216 ? -9.084 1.874 4.193 1.00 96.81 216 GLU A C 1
ATOM 1604 O O . GLU A 1 216 ? -8.765 2.419 5.251 1.00 96.81 216 GLU A O 1
ATOM 1609 N N . MET A 1 217 ? -8.199 1.236 3.431 1.00 96.19 217 MET A N 1
ATOM 1610 C CA . MET A 1 217 ? -6.760 1.166 3.669 1.00 96.19 217 MET A CA 1
ATOM 1611 C C . MET A 1 217 ? -6.031 1.468 2.364 1.00 96.19 217 MET A C 1
ATOM 1613 O O . MET A 1 217 ? -6.381 0.909 1.328 1.00 96.19 217 MET A O 1
ATOM 1617 N N . ALA A 1 218 ? -4.990 2.296 2.420 1.00 96.06 218 ALA A N 1
ATOM 1618 C CA . ALA A 1 218 ? -4.169 2.582 1.250 1.00 96.06 218 ALA A CA 1
ATOM 1619 C C . ALA A 1 218 ? -2.731 2.935 1.613 1.00 96.06 218 ALA A C 1
ATOM 1621 O O . ALA A 1 218 ? -2.413 3.250 2.765 1.00 96.06 218 ALA A O 1
ATOM 1622 N N . GLY A 1 219 ? -1.859 2.911 0.615 1.00 93.94 219 GLY A N 1
ATOM 1623 C CA . GLY A 1 219 ? -0.464 3.264 0.784 1.00 93.94 219 GLY A CA 1
ATOM 1624 C C . GLY A 1 219 ? 0.348 3.149 -0.492 1.00 93.94 219 GLY A C 1
ATOM 1625 O O . GLY A 1 219 ? -0.185 2.992 -1.585 1.00 93.94 219 GLY A O 1
ATOM 1626 N N . GLN A 1 220 ? 1.662 3.201 -0.326 1.00 93.50 220 GLN A N 1
ATOM 1627 C CA . GLN A 1 220 ? 2.643 2.949 -1.379 1.00 93.50 220 GLN A CA 1
ATOM 1628 C C . GLN A 1 220 ? 3.472 1.713 -1.061 1.00 93.50 220 GLN A C 1
ATOM 1630 O O . GLN A 1 220 ? 3.655 1.358 0.110 1.00 93.50 220 GLN A O 1
ATOM 1635 N N . PHE A 1 221 ? 4.037 1.117 -2.102 1.00 93.81 221 PHE A N 1
ATOM 1636 C CA . PHE A 1 221 ? 5.000 0.034 -1.979 1.00 93.81 221 PHE A CA 1
ATOM 1637 C C . PHE A 1 221 ? 6.175 0.215 -2.945 1.00 93.81 221 PHE A C 1
ATOM 1639 O O . PHE A 1 221 ? 6.084 0.923 -3.949 1.00 93.81 221 PHE A O 1
ATOM 1646 N N . SER A 1 222 ? 7.285 -0.437 -2.617 1.00 92.50 222 SER A N 1
ATOM 1647 C CA . SER A 1 222 ? 8.467 -0.595 -3.460 1.00 92.50 222 SER A CA 1
ATOM 1648 C C . SER A 1 222 ? 8.977 -2.024 -3.315 1.00 92.50 222 SER A C 1
ATOM 1650 O O . SER A 1 222 ? 8.930 -2.600 -2.223 1.00 92.50 222 SER A O 1
ATOM 1652 N N . ILE A 1 223 ? 9.446 -2.592 -4.422 1.00 92.31 223 ILE A N 1
ATOM 1653 C CA . ILE A 1 223 ? 10.100 -3.893 -4.467 1.00 92.31 223 ILE A CA 1
ATOM 1654 C C . ILE A 1 223 ? 11.432 -3.725 -5.186 1.00 92.31 223 ILE A C 1
ATOM 1656 O O . ILE A 1 223 ? 11.471 -3.188 -6.291 1.00 92.31 223 ILE A O 1
ATOM 1660 N N . THR A 1 224 ? 12.514 -4.209 -4.589 1.00 90.94 224 THR A N 1
ATOM 1661 C CA . THR A 1 224 ? 13.852 -4.187 -5.193 1.00 90.94 224 THR A CA 1
ATOM 1662 C C . THR A 1 224 ? 14.473 -5.576 -5.178 1.00 90.94 224 THR A C 1
ATOM 1664 O O . THR A 1 224 ? 14.284 -6.338 -4.239 1.00 90.94 224 THR A O 1
ATOM 1667 N N . GLY A 1 225 ? 15.213 -5.930 -6.217 1.00 88.12 225 GLY A N 1
ATOM 1668 C CA . GLY A 1 225 ? 15.937 -7.192 -6.340 1.00 88.12 225 GLY A CA 1
ATOM 1669 C C . GLY A 1 225 ? 17.030 -7.078 -7.399 1.00 88.12 225 GLY A C 1
ATOM 1670 O O . GLY A 1 225 ? 17.227 -6.005 -7.975 1.00 88.12 225 GLY A O 1
ATOM 1671 N N . ASN A 1 226 ? 17.739 -8.175 -7.663 1.00 86.44 226 ASN A N 1
ATOM 1672 C CA . ASN A 1 226 ? 18.739 -8.187 -8.730 1.00 86.44 226 ASN A CA 1
ATOM 1673 C C . ASN A 1 226 ? 18.057 -7.972 -10.090 1.00 86.44 226 ASN A C 1
ATOM 1675 O O . ASN A 1 226 ? 17.122 -8.704 -10.414 1.00 86.44 226 ASN A O 1
ATOM 1679 N N . ASN A 1 227 ? 18.474 -6.942 -10.832 1.00 84.00 227 ASN A N 1
ATOM 1680 C CA . ASN A 1 227 ? 17.838 -6.485 -12.076 1.00 84.00 227 ASN A CA 1
ATOM 1681 C C . ASN A 1 227 ? 16.313 -6.327 -11.985 1.00 84.00 227 ASN A C 1
ATOM 1683 O O . ASN A 1 227 ? 15.615 -6.414 -12.982 1.00 84.00 227 ASN A O 1
ATOM 1687 N N . TYR A 1 228 ? 15.769 -6.093 -10.792 1.00 86.62 228 TYR A N 1
ATOM 1688 C CA . TYR A 1 228 ? 14.329 -6.042 -10.596 1.00 86.62 228 TYR A CA 1
ATOM 1689 C C . TYR A 1 228 ? 13.945 -4.860 -9.735 1.00 86.62 228 TYR A C 1
ATOM 1691 O O . TYR A 1 228 ? 14.431 -4.704 -8.612 1.00 86.62 228 TYR A O 1
ATOM 1699 N N . GLN A 1 229 ? 13.020 -4.052 -10.234 1.00 88.38 229 GLN A N 1
ATOM 1700 C CA . GLN A 1 229 ? 12.478 -2.929 -9.501 1.00 88.38 229 GLN A CA 1
ATOM 1701 C C . GLN A 1 229 ? 11.009 -2.736 -9.799 1.00 88.38 229 GLN A C 1
ATOM 1703 O O . GLN A 1 229 ? 10.591 -2.685 -10.949 1.00 88.38 229 GLN A O 1
ATOM 1708 N N . ALA A 1 230 ? 10.225 -2.563 -8.749 1.00 90.06 230 ALA A N 1
ATOM 1709 C CA . ALA A 1 230 ? 8.838 -2.186 -8.882 1.00 90.06 230 ALA A CA 1
ATOM 1710 C C . ALA A 1 230 ? 8.449 -1.150 -7.839 1.00 90.06 230 ALA A C 1
ATOM 1712 O O . ALA A 1 230 ? 9.056 -1.043 -6.770 1.00 90.06 230 ALA A O 1
ATOM 1713 N N . GLY A 1 231 ? 7.410 -0.391 -8.144 1.00 89.19 231 GLY A N 1
ATOM 1714 C CA . GLY A 1 231 ? 6.864 0.584 -7.220 1.00 89.19 231 GLY A CA 1
ATOM 1715 C C . GLY A 1 231 ? 5.503 1.078 -7.662 1.00 89.19 231 GLY A C 1
ATOM 1716 O O . GLY A 1 231 ? 5.185 1.106 -8.853 1.00 89.19 231 GLY A O 1
ATOM 1717 N N . GLY A 1 232 ? 4.699 1.466 -6.682 1.00 92.06 232 GLY A N 1
ATOM 1718 C CA . GLY A 1 232 ? 3.332 1.882 -6.928 1.00 92.06 232 GLY A CA 1
ATOM 1719 C C . GLY A 1 232 ? 2.546 2.119 -5.650 1.00 92.06 232 GLY A C 1
ATOM 1720 O O . GLY A 1 232 ? 3.112 2.430 -4.597 1.00 92.06 232 GLY A O 1
ATOM 1721 N N . VAL A 1 233 ? 1.231 1.975 -5.754 1.00 94.88 233 VAL A N 1
ATOM 1722 C CA . VAL A 1 233 ? 0.267 2.204 -4.677 1.00 94.88 233 VAL A CA 1
ATOM 1723 C C . VAL A 1 233 ? -0.615 0.987 -4.453 1.00 94.88 233 VAL A C 1
ATOM 1725 O O . VAL A 1 233 ? -0.797 0.156 -5.336 1.00 94.88 233 VAL A O 1
ATOM 1728 N N . PHE A 1 234 ? -1.168 0.880 -3.253 1.00 96.44 234 PHE A N 1
ATOM 1729 C CA . PHE A 1 234 ? -2.188 -0.105 -2.929 1.00 96.44 234 PHE A CA 1
ATOM 1730 C C . PHE A 1 234 ? -3.390 0.582 -2.292 1.00 96.44 234 PHE A C 1
ATOM 1732 O O . PHE A 1 234 ? -3.246 1.610 -1.624 1.00 96.44 234 PHE A O 1
ATOM 1739 N N . GLY A 1 235 ? -4.570 0.008 -2.488 1.00 96.94 235 GLY A N 1
ATOM 1740 C CA . GLY A 1 235 ? -5.829 0.536 -1.980 1.00 96.94 235 GLY A CA 1
ATOM 1741 C C . GLY A 1 235 ? -6.862 -0.572 -1.862 1.00 96.94 235 GLY A C 1
ATOM 1742 O O . GLY A 1 235 ? -6.981 -1.408 -2.755 1.00 96.94 235 GLY A O 1
ATOM 1743 N N . GLY A 1 236 ? -7.591 -0.611 -0.752 1.00 97.06 236 GLY A N 1
ATOM 1744 C CA . GLY A 1 236 ? -8.563 -1.662 -0.482 1.00 97.06 236 GLY A CA 1
ATOM 1745 C C . GLY A 1 236 ? -9.622 -1.253 0.528 1.00 97.06 236 GLY A C 1
ATOM 1746 O O . GLY A 1 236 ? -9.408 -0.381 1.372 1.00 97.06 236 GLY A O 1
ATOM 1747 N N . ALA A 1 237 ? -10.766 -1.923 0.446 1.00 96.88 237 ALA A N 1
ATOM 1748 C CA . ALA A 1 237 ? -11.904 -1.696 1.320 1.00 96.88 237 ALA A CA 1
ATOM 1749 C C . ALA A 1 237 ? -11.988 -2.776 2.400 1.00 96.88 237 ALA A C 1
ATOM 1751 O O . ALA A 1 237 ? -11.512 -3.905 2.240 1.00 96.88 237 ALA A O 1
ATOM 1752 N N . MET A 1 238 ? -12.616 -2.422 3.514 1.00 95.94 238 MET A N 1
ATOM 1753 C CA . MET A 1 238 ? -12.965 -3.355 4.569 1.00 95.94 238 MET A CA 1
ATOM 1754 C C . MET A 1 238 ? -14.013 -4.346 4.051 1.00 95.94 238 MET A C 1
ATOM 1756 O O . MET A 1 238 ? -15.083 -3.952 3.594 1.00 95.94 238 MET A O 1
ATOM 1760 N N . VAL A 1 239 ? -13.718 -5.639 4.158 1.00 94.50 239 VAL A N 1
ATOM 1761 C CA . VAL A 1 239 ? -14.605 -6.733 3.724 1.00 94.50 239 VAL A CA 1
ATOM 1762 C C . VAL A 1 239 ? -15.273 -7.460 4.882 1.00 94.50 239 VAL A C 1
ATOM 1764 O O . VAL A 1 239 ? -16.299 -8.108 4.704 1.00 94.50 239 VAL A O 1
ATOM 1767 N N . SER A 1 240 ? -14.700 -7.378 6.081 1.00 91.31 240 SER A N 1
ATOM 1768 C CA . SER A 1 240 ? -15.334 -7.878 7.301 1.00 91.31 240 SER A CA 1
ATOM 1769 C C . SER A 1 240 ? -14.731 -7.216 8.531 1.00 91.31 240 SER A C 1
ATOM 1771 O O . SER A 1 240 ? -13.620 -6.691 8.486 1.00 91.31 240 SER A O 1
ATOM 1773 N N . GLN A 1 241 ? -15.452 -7.295 9.642 1.00 88.88 241 GLN A N 1
ATOM 1774 C CA . GLN A 1 241 ? -14.992 -6.849 10.949 1.00 88.88 241 GLN A CA 1
ATOM 1775 C C . GLN A 1 241 ? -15.507 -7.791 12.037 1.00 88.88 241 GLN A C 1
ATOM 1777 O O . GLN A 1 241 ? -16.491 -8.505 11.838 1.00 88.88 241 GLN A O 1
ATOM 1782 N N . SER A 1 242 ? -14.851 -7.783 13.189 1.00 83.81 242 SER A N 1
ATOM 1783 C CA . SER A 1 242 ? -15.265 -8.521 14.379 1.00 83.81 242 SER A CA 1
ATOM 1784 C C . SER A 1 242 ? -14.963 -7.728 15.647 1.00 83.81 242 SER A C 1
ATOM 1786 O O . SER A 1 242 ? -13.947 -7.041 15.722 1.00 83.81 242 SER A O 1
ATOM 1788 N N . GLY A 1 243 ? -15.831 -7.856 16.648 1.00 67.00 243 GLY A N 1
ATOM 1789 C CA . GLY A 1 243 ? -15.758 -7.169 17.939 1.00 67.00 243 GLY A CA 1
ATOM 1790 C C . GLY A 1 243 ? -17.169 -6.829 18.421 1.00 67.00 243 GLY A C 1
ATOM 1791 O O . GLY A 1 243 ? -18.052 -6.631 17.591 1.00 67.00 243 GLY A O 1
ATOM 1792 N N . ASN A 1 244 ? -17.406 -6.824 19.735 1.00 48.50 244 ASN A N 1
ATOM 1793 C CA . ASN A 1 244 ? -18.747 -6.596 20.280 1.00 48.50 244 ASN A CA 1
ATOM 1794 C C . ASN A 1 244 ? -19.203 -5.158 19.998 1.00 48.50 244 ASN A C 1
ATOM 1796 O O . ASN A 1 244 ? -18.501 -4.206 20.341 1.00 48.50 244 ASN A O 1
ATOM 1800 N N . ASP A 1 245 ? -20.389 -5.012 19.411 1.00 50.03 245 ASP A N 1
ATOM 1801 C CA . ASP A 1 245 ? -21.148 -3.769 19.484 1.00 50.03 245 ASP A CA 1
ATOM 1802 C C . ASP A 1 245 ? -21.750 -3.717 20.898 1.00 50.03 245 ASP A C 1
ATOM 1804 O O . ASP A 1 245 ? -22.710 -4.429 21.195 1.00 50.03 245 ASP A O 1
ATOM 1808 N N . LEU A 1 246 ? -21.090 -2.990 21.803 1.00 41.31 246 LEU A N 1
ATOM 1809 C CA . LEU A 1 246 ? -21.622 -2.675 23.132 1.00 41.31 246 LEU A CA 1
ATOM 1810 C C . LEU A 1 246 ? -22.512 -1.435 23.061 1.00 41.31 246 LEU A C 1
ATOM 1812 O O . LEU A 1 246 ? -22.086 -0.454 22.409 1.00 41.31 246 LEU A O 1
#

Radius of gyration: 22.87 Å; chains: 1; bounding box: 80×56×51 Å

pLDDT: mean 77.9, std 20.16, range [26.77, 98.5]

Secondary structure (DSSP, 8-state):
--TTTHHHHTTSS-S----------TTT-TTS---EEEEE-PPEEETTEEEEEEEEEETT--S--HHHHHHHHTT--S-TT-SSEEEEEEEEEE-STT-EEEEEEEEEEEBPPHHHHHHTTT-EEEEEEEEEEEEE-SS-EEEEEEEEEEEEEE-SSEEEEEEEEEEETTEEEEEEEEEEETTSPEEEEEEETTEEEEEEEEEES--SSTTPPPSEEEEEEEEEETTEEEEEEEEEEEEEEES---

Sequence (246 aa):
AAKKKAAAEAKKTEEAEEEKTEECDEEENPDGCDKARSLAGAWMQDGTSSGFAGGVVIERAGLLQVADQAALLEGLELCRSCRFLEWGYFTEQIPTAMNSLRMGFWVNGIAATSAHLSAAATKQARYSGDLLGMVWDGTQARATQGDFRSTVSFGVANYSVDAFSATFDGGQYSSAARGVKNGSAFRLHDAASGRNFTAKGNLFGHPQAVGQPPPEMAGQFSITGNNYQAGGVFGGAMVSQSGNDL

Foldseek 3Di:
DPVVPVVVVVVPPPDDPPPPPPPPPCVVCVQLFKDKDKDFDDFDDDPFKTKTKTAMKIWLPDPPDPVVVVVLCPPDDAAPPDDFKDKDKDWDQDPDPTRMITIMIMMMGGADALQQLLQLAQKKFKKKIKWWKWKFQSPDIHTWMWMKIWMKHGHNFFIKRQWIWIDIPNWIFIFIFPGHGRPAWTKTWGATPQKIKIWIKGAHDDDPDGNDHGFKIKTKMWIDGDSIIMIYMHIITTPDMDDDPD